Protein AF-0000000069631280 (afdb_homodimer)

Secondary structure (DSSP, 8-state):
--TTS-SSPPEEEEEE-SSHHHHHHHHHHHHHHHTT-EEEEE--GGGGGT-HHHHHHHHHHTTSS-EEESSGGGS-S--SEEEEE---SSPPPHHHHHHHHHHHHHHHHHT--EEEES--TT------SEEEEESS------SSSEEEEE-----HHHHHHTT-----S-TT-SEEESS--------/--TTS-SSPPEEEEEE-SSHHHHHHHHHHHHHHHTT-EEEEE--GGGGGT-HHHHHHHHHHTTSS-EEESSGGGS-S--SEEEEE---SSPPPHHHHHHHHHHHHHHHHHT--EEEES--TT------SEEEEESS------SSSEEEEE-----HHHHHHTT-----S-TT-SEEESS--------

Sequence (374 aa):
LNPQNTHQKPSVVILCGSHIQGAQGVNCGRHLANHCTLTTILIPAQAKDSHSIVSSELKLFSMCCGKTVNSVSSLPSSVDFIVDALESHENTKQEEKAWITSARQWANQAKAPVLCLDPPPNCSSTEHNFILSPALPFAFRSDKCSIHVCDIGIPKGVFLNAGCTYSSPFGSKFVIPLYPRSNISSTLNPQNTHQKPSVVILCGSHIQGAQGVNCGRHLANHCTLTTILIPAQAKDSHSIVSSELKLFSMCCGKTVNSVSSLPSSVDFIVDALESHENTKQEEKAWITSARQWANQAKAPVLCLDPPPNCSSTEHNFILSPALPFAFRSDKCSIHVCDIGIPKGVFLNAGCTYSSPFGSKFVIPLYPRSNISST

Structure (mmCIF, N/CA/C/O backbone):
data_AF-0000000069631280-model_v1
#
loop_
_entity.id
_entity.type
_entity.pdbx_description
1 polymer 'Enhancer of mRNA-decapping protein 3'
#
loop_
_atom_site.group_PDB
_atom_site.id
_atom_site.type_symbol
_atom_site.label_atom_id
_atom_site.label_alt_id
_atom_site.label_comp_id
_atom_site.label_asym_id
_atom_site.label_entity_id
_atom_site.label_seq_id
_atom_site.pdbx_PDB_ins_code
_atom_site.Cartn_x
_atom_site.Cartn_y
_atom_site.Cartn_z
_atom_site.occupancy
_atom_site.B_iso_or_equiv
_atom_site.auth_seq_id
_atom_site.auth_comp_id
_atom_site.auth_asym_id
_atom_site.auth_atom_id
_atom_site.pdbx_PDB_model_num
ATOM 1 N N . LEU A 1 1 ? 7.188 -17.766 7.719 1 36 1 LEU A N 1
ATOM 2 C CA . LEU A 1 1 ? 8.445 -18.344 7.254 1 36 1 LEU A CA 1
ATOM 3 C C . LEU A 1 1 ? 9.508 -18.266 8.336 1 36 1 LEU A C 1
ATOM 5 O O . LEU A 1 1 ? 9.578 -17.281 9.086 1 36 1 LEU A O 1
ATOM 9 N N . ASN A 1 2 ? 9.859 -19.312 8.938 1 36.28 2 ASN A N 1
ATOM 10 C CA . ASN A 1 2 ? 10.734 -19.328 10.109 1 36.28 2 ASN A CA 1
ATOM 11 C C . ASN A 1 2 ? 12.039 -18.578 9.844 1 36.28 2 ASN A C 1
ATOM 13 O O . ASN A 1 2 ? 12.883 -19.047 9.086 1 36.28 2 ASN A O 1
ATOM 17 N N . PRO A 1 3 ? 12.203 -17.422 10.242 1 40.31 3 PRO A N 1
ATOM 18 C CA . PRO A 1 3 ? 13.484 -16.703 10.141 1 40.31 3 PRO A CA 1
ATOM 19 C C . PRO A 1 3 ? 14.625 -17.453 10.828 1 40.31 3 PRO A C 1
ATOM 21 O O . PRO A 1 3 ? 15.773 -17.016 10.766 1 40.31 3 PRO A O 1
ATOM 24 N N . GLN A 1 4 ? 14.25 -18.234 11.703 1 40.81 4 GLN A N 1
ATOM 25 C CA . GLN A 1 4 ? 15.359 -18.859 12.43 1 40.81 4 GLN A CA 1
ATOM 26 C C . GLN A 1 4 ? 16.188 -19.75 11.516 1 40.81 4 GLN A C 1
ATOM 28 O O . GLN A 1 4 ? 17.234 -20.266 11.93 1 40.81 4 GLN A O 1
ATOM 33 N N . ASN A 1 5 ? 15.539 -20.469 10.586 1 44.09 5 ASN A N 1
ATOM 34 C CA . ASN A 1 5 ? 16.469 -21.219 9.75 1 44.09 5 ASN A CA 1
ATOM 35 C C . ASN A 1 5 ? 17.406 -20.297 8.984 1 44.09 5 ASN A C 1
ATOM 37 O O . ASN A 1 5 ? 17.031 -19.703 7.973 1 44.09 5 ASN A O 1
ATOM 41 N N . THR A 1 6 ? 18.312 -19.562 9.625 1 48.66 6 THR A N 1
ATOM 42 C CA . THR A 1 6 ? 19.312 -18.531 9.344 1 48.66 6 THR A CA 1
ATOM 43 C C . THR A 1 6 ? 19.844 -18.656 7.922 1 48.66 6 THR A C 1
ATOM 45 O O . THR A 1 6 ? 20.234 -17.672 7.305 1 48.66 6 THR A O 1
ATOM 48 N N . HIS A 1 7 ? 20.125 -19.953 7.34 1 58.5 7 HIS A N 1
ATOM 49 C CA . HIS A 1 7 ? 21.047 -20.047 6.207 1 58.5 7 HIS A CA 1
ATOM 50 C C . HIS A 1 7 ? 20.297 -19.906 4.883 1 58.5 7 HIS A C 1
ATOM 52 O O . HIS A 1 7 ? 20.812 -19.297 3.941 1 58.5 7 HIS A O 1
ATOM 58 N N . GLN A 1 8 ? 19.172 -20.719 4.629 1 77 8 GLN A N 1
ATOM 59 C CA . GLN A 1 8 ? 18.703 -20.75 3.246 1 77 8 GLN A CA 1
ATOM 60 C C . GLN A 1 8 ? 17.562 -19.781 3.033 1 77 8 GLN A C 1
ATOM 62 O O . GLN A 1 8 ? 16.625 -19.719 3.844 1 77 8 GLN A O 1
ATOM 67 N N . LYS A 1 9 ? 17.641 -18.828 2.205 1 88.62 9 LYS A N 1
ATOM 68 C CA . LYS A 1 9 ? 16.594 -17.891 1.795 1 88.62 9 LYS A CA 1
ATOM 69 C C . LYS A 1 9 ? 15.312 -18.625 1.43 1 88.62 9 LYS A C 1
ATOM 71 O O . LYS A 1 9 ? 15.352 -19.641 0.739 1 88.62 9 LYS A O 1
ATOM 76 N N . PRO A 1 10 ? 14.203 -18.156 1.983 1 94.88 10 PRO A N 1
ATOM 77 C CA . PRO A 1 10 ? 12.945 -18.781 1.561 1 94.88 10 PRO A CA 1
ATOM 78 C C . PRO A 1 10 ? 12.695 -18.641 0.061 1 94.88 10 PRO A C 1
ATOM 80 O O . PRO A 1 10 ? 13.141 -17.672 -0.556 1 94.88 10 PRO A O 1
ATOM 83 N N . SER A 1 11 ? 12.047 -19.688 -0.519 1 97.75 11 SER A N 1
ATOM 84 C CA . SER A 1 11 ? 11.727 -19.672 -1.942 1 97.75 11 SER A CA 1
ATOM 85 C C . SER A 1 11 ? 10.219 -19.562 -2.166 1 97.75 11 SER A C 1
ATOM 87 O O . SER A 1 11 ? 9.438 -20.234 -1.49 1 97.75 11 SER A O 1
ATOM 89 N N . VAL A 1 12 ? 9.82 -18.703 -3.098 1 98.12 12 VAL A N 1
ATOM 90 C CA . VAL A 1 12 ? 8.414 -18.484 -3.422 1 98.12 12 VAL A CA 1
ATOM 91 C C . VAL A 1 12 ? 8.227 -18.469 -4.938 1 98.12 12 VAL A C 1
ATOM 93 O O . VAL A 1 12 ? 9.023 -17.875 -5.664 1 98.12 12 VAL A O 1
ATOM 96 N N . VAL A 1 13 ? 7.195 -19.203 -5.422 1 98.56 13 VAL A N 1
ATOM 97 C CA . VAL A 1 13 ? 6.754 -19.109 -6.809 1 98.56 13 VAL A CA 1
ATOM 98 C C . VAL A 1 13 ? 5.41 -18.375 -6.875 1 98.56 13 VAL A C 1
ATOM 100 O O . VAL A 1 13 ? 4.504 -18.656 -6.086 1 98.56 13 VAL A O 1
ATOM 103 N N . ILE A 1 14 ? 5.316 -17.469 -7.77 1 98.69 14 ILE A N 1
ATOM 104 C CA . ILE A 1 14 ? 4.07 -16.75 -8 1 98.69 14 ILE A CA 1
ATOM 105 C C . ILE A 1 14 ? 3.523 -17.094 -9.383 1 98.69 14 ILE A C 1
ATOM 107 O O . ILE A 1 14 ? 4.18 -16.859 -10.398 1 98.69 14 ILE A O 1
ATOM 111 N N . LEU A 1 15 ? 2.326 -17.656 -9.406 1 98 15 LEU A N 1
ATOM 112 C CA . LEU A 1 15 ? 1.626 -18 -10.641 1 98 15 LEU A CA 1
ATOM 113 C C . LEU A 1 15 ? 0.722 -16.844 -11.086 1 98 15 LEU A C 1
ATOM 115 O O . LEU A 1 15 ? -0.237 -16.5 -10.391 1 98 15 LEU A O 1
ATOM 119 N N . CYS A 1 16 ? 1.028 -16.328 -12.273 1 97.5 16 CYS A N 1
ATOM 120 C CA . CYS A 1 16 ? 0.347 -15.094 -12.641 1 97.5 16 CYS A CA 1
ATOM 121 C C . CYS A 1 16 ? -0.407 -15.258 -13.953 1 97.5 16 CYS A C 1
ATOM 123 O O . CYS A 1 16 ? 0.06 -15.953 -14.859 1 97.5 16 CYS A O 1
ATOM 125 N N . GLY A 1 17 ? -1.563 -14.602 -14 1 95.81 17 GLY A N 1
ATOM 126 C CA . GLY A 1 17 ? -2.242 -14.367 -15.266 1 95.81 17 GLY A CA 1
ATOM 127 C C . GLY A 1 17 ? -1.926 -13.008 -15.867 1 95.81 17 GLY A C 1
ATOM 128 O O . GLY A 1 17 ? -1.137 -12.242 -15.312 1 95.81 17 GLY A O 1
ATOM 129 N N . SER A 1 18 ? -2.578 -12.711 -17.016 1 95.12 18 SER A N 1
ATOM 130 C CA . SER A 1 18 ? -2.305 -11.5 -17.766 1 95.12 18 SER A CA 1
ATOM 131 C C . SER A 1 18 ? -3.346 -10.422 -17.484 1 95.12 18 SER A C 1
ATOM 133 O O . SER A 1 18 ? -3.846 -9.773 -18.406 1 95.12 18 SER A O 1
ATOM 135 N N . HIS A 1 19 ? -3.764 -10.281 -16.328 1 94.38 19 HIS A N 1
ATOM 136 C CA . HIS A 1 19 ? -4.789 -9.352 -15.875 1 94.38 19 HIS A CA 1
ATOM 137 C C . HIS A 1 19 ? -4.391 -8.695 -14.555 1 94.38 19 HIS A C 1
ATOM 139 O O . HIS A 1 19 ? -3.256 -8.852 -14.102 1 94.38 19 HIS A O 1
ATOM 145 N N . ILE A 1 20 ? -5.281 -7.965 -13.914 1 93.62 20 ILE A N 1
ATOM 146 C CA . ILE A 1 20 ? -4.988 -7.113 -12.758 1 93.62 20 ILE A CA 1
ATOM 147 C C . ILE A 1 20 ? -4.504 -7.973 -11.594 1 93.62 20 ILE A C 1
ATOM 149 O O . ILE A 1 20 ? -3.572 -7.594 -10.883 1 93.62 20 ILE A O 1
ATOM 153 N N . GLN A 1 21 ? -5.133 -9.133 -11.352 1 93.81 21 GLN A N 1
ATOM 154 C CA . GLN A 1 21 ? -4.668 -10.008 -10.281 1 93.81 21 GLN A CA 1
ATOM 155 C C . GLN A 1 21 ? -3.252 -10.508 -10.555 1 93.81 21 GLN A C 1
ATOM 157 O O . GLN A 1 21 ? -2.443 -10.625 -9.625 1 93.81 21 GLN A O 1
ATOM 162 N N . GLY A 1 22 ? -3.027 -10.797 -11.828 1 96.38 22 GLY A N 1
ATOM 163 C CA . GLY A 1 22 ? -1.666 -11.148 -12.195 1 96.38 22 GLY A CA 1
ATOM 164 C C . GLY A 1 22 ? -0.661 -10.055 -11.891 1 96.38 22 GLY A C 1
ATOM 165 O O . GLY A 1 22 ? 0.42 -10.328 -11.359 1 96.38 22 GLY A O 1
ATOM 166 N N . ALA A 1 23 ? -1.013 -8.812 -12.219 1 97.38 23 ALA A N 1
ATOM 167 C CA . ALA A 1 23 ? -0.152 -7.676 -11.906 1 97.38 23 ALA A CA 1
ATOM 168 C C . ALA A 1 23 ? 0.094 -7.57 -10.406 1 97.38 23 ALA A C 1
ATOM 170 O O . ALA A 1 23 ? 1.205 -7.258 -9.969 1 97.38 23 ALA A O 1
ATOM 171 N N . GLN A 1 24 ? -0.935 -7.844 -9.633 1 96.62 24 GLN A N 1
ATOM 172 C CA . GLN A 1 24 ? -0.794 -7.863 -8.18 1 96.62 24 GLN A CA 1
ATOM 173 C C . GLN A 1 24 ? 0.181 -8.945 -7.73 1 96.62 24 GLN A C 1
ATOM 175 O O . GLN A 1 24 ? 0.952 -8.75 -6.789 1 96.62 24 GLN A O 1
ATOM 180 N N . GLY A 1 25 ? 0.084 -10.062 -8.359 1 98 25 GLY A N 1
ATOM 181 C CA . GLY A 1 25 ? 1.049 -11.117 -8.094 1 98 25 GLY A CA 1
ATOM 182 C C . GLY A 1 25 ? 2.482 -10.695 -8.359 1 98 25 GLY A C 1
ATOM 183 O O . GLY A 1 25 ? 3.367 -10.93 -7.539 1 98 25 GLY A O 1
ATOM 184 N N . VAL A 1 26 ? 2.709 -10.07 -9.516 1 98.44 26 VAL A N 1
ATOM 185 C CA . VAL A 1 26 ? 4.047 -9.602 -9.867 1 98.44 26 VAL A CA 1
ATOM 186 C C . VAL A 1 26 ? 4.523 -8.578 -8.844 1 98.44 26 VAL A C 1
ATOM 188 O O . VAL A 1 26 ? 5.68 -8.602 -8.422 1 98.44 26 VAL A O 1
ATOM 191 N N . ASN A 1 27 ? 3.613 -7.695 -8.516 1 97.62 27 ASN A N 1
ATOM 192 C CA . ASN A 1 27 ? 3.914 -6.711 -7.48 1 97.62 27 ASN A CA 1
ATOM 193 C C . ASN A 1 27 ? 4.348 -7.379 -6.176 1 97.62 27 ASN A C 1
ATOM 195 O O . ASN A 1 27 ? 5.352 -6.996 -5.578 1 97.62 27 ASN A O 1
ATOM 199 N N . CYS A 1 28 ? 3.621 -8.352 -5.777 1 97.38 28 CYS A N 1
ATOM 200 C CA . CYS A 1 28 ? 3.977 -9.141 -4.602 1 97.38 28 CYS A CA 1
ATOM 201 C C . CYS A 1 28 ? 5.371 -9.742 -4.746 1 97.38 28 CYS A C 1
ATOM 203 O O . CYS A 1 28 ? 6.184 -9.664 -3.822 1 97.38 28 CYS A O 1
ATOM 205 N N . GLY A 1 29 ? 5.641 -10.312 -5.879 1 97.88 29 GLY A N 1
ATOM 206 C CA . GLY A 1 29 ? 6.957 -10.875 -6.152 1 97.88 29 GLY A CA 1
ATOM 207 C C . GLY A 1 29 ? 8.078 -9.859 -5.992 1 97.88 29 GLY A C 1
ATOM 208 O O . GLY A 1 29 ? 9.133 -10.18 -5.441 1 97.88 29 GLY A O 1
ATOM 209 N N . ARG A 1 30 ? 7.832 -8.672 -6.477 1 96.88 30 ARG A N 1
ATOM 210 C CA . ARG A 1 30 ? 8.82 -7.602 -6.367 1 96.88 30 ARG A CA 1
ATOM 211 C C . ARG A 1 30 ? 9.18 -7.34 -4.91 1 96.88 30 ARG A C 1
ATOM 213 O O . ARG A 1 30 ? 10.359 -7.266 -4.562 1 96.88 30 ARG A O 1
ATOM 220 N N . HIS A 1 31 ? 8.172 -7.25 -4.059 1 95.88 31 HIS A N 1
ATOM 221 C CA . HIS A 1 31 ? 8.406 -7.004 -2.641 1 95.88 31 HIS A CA 1
ATOM 222 C C . HIS A 1 31 ? 9.141 -8.172 -1.993 1 95.88 31 HIS A C 1
ATOM 224 O O . HIS A 1 31 ? 10.047 -7.969 -1.184 1 95.88 31 HIS A O 1
ATOM 230 N N . LEU A 1 32 ? 8.75 -9.352 -2.318 1 95.81 32 LEU A N 1
ATOM 231 C CA . LEU A 1 32 ? 9.398 -10.531 -1.758 1 95.81 32 LEU A CA 1
ATOM 232 C C . LEU A 1 32 ? 10.867 -10.594 -2.168 1 95.81 32 LEU A C 1
ATOM 234 O O . LEU A 1 32 ? 11.742 -10.852 -1.334 1 95.81 32 LEU A O 1
ATOM 238 N N . ALA A 1 33 ? 11.086 -10.312 -3.443 1 94.88 33 ALA A N 1
ATOM 239 C CA . ALA A 1 33 ? 12.453 -10.32 -3.943 1 94.88 33 ALA A CA 1
ATOM 240 C C . ALA A 1 33 ? 13.305 -9.281 -3.225 1 94.88 33 ALA A C 1
ATOM 242 O O . ALA A 1 33 ? 14.469 -9.539 -2.902 1 94.88 33 ALA A O 1
ATOM 243 N N . ASN A 1 34 ? 12.734 -8.188 -2.986 1 91 34 ASN A N 1
ATOM 244 C CA . ASN A 1 34 ? 13.43 -7.125 -2.271 1 91 34 ASN A CA 1
ATOM 245 C C . ASN A 1 34 ? 13.75 -7.527 -0.834 1 91 34 ASN A C 1
ATOM 247 O O . ASN A 1 34 ? 14.609 -6.922 -0.191 1 91 34 ASN A O 1
ATOM 251 N N . HIS A 1 35 ? 13.008 -8.445 -0.31 1 91.44 35 HIS A N 1
ATOM 252 C CA . HIS A 1 35 ? 13.172 -8.859 1.077 1 91.44 35 HIS A CA 1
ATOM 253 C C . HIS A 1 35 ? 13.875 -10.211 1.165 1 91.44 35 HIS A C 1
ATOM 255 O O . HIS A 1 35 ? 13.539 -11.039 2.01 1 91.44 35 HIS A O 1
ATOM 261 N N . CYS A 1 36 ? 14.711 -10.445 0.262 1 88.62 36 CYS A N 1
ATOM 262 C CA . CYS A 1 36 ? 15.656 -11.555 0.27 1 88.62 36 CYS A CA 1
ATOM 263 C C . CYS A 1 36 ? 14.938 -12.891 0.148 1 88.62 36 CYS A C 1
ATOM 265 O O . CYS A 1 36 ? 15.289 -13.852 0.827 1 88.62 36 CYS A O 1
ATOM 267 N N . THR A 1 37 ? 13.938 -12.984 -0.544 1 94.38 37 THR A N 1
ATOM 268 C CA . THR A 1 37 ? 13.234 -14.211 -0.901 1 94.38 37 THR A CA 1
ATOM 269 C C . THR A 1 37 ? 13.594 -14.648 -2.318 1 94.38 37 THR A C 1
ATOM 271 O O . THR A 1 37 ? 13.617 -13.82 -3.238 1 94.38 37 THR A O 1
ATOM 274 N N . LEU A 1 38 ? 13.953 -15.914 -2.492 1 96.75 38 LEU A N 1
ATOM 275 C CA . LEU A 1 38 ? 14.125 -16.453 -3.838 1 96.75 38 LEU A CA 1
ATOM 276 C C . LEU A 1 38 ? 12.781 -16.516 -4.57 1 96.75 38 LEU A C 1
ATOM 278 O O . LEU A 1 38 ? 11.992 -17.438 -4.344 1 96.75 38 LEU A O 1
ATOM 282 N N . THR A 1 39 ? 12.578 -15.516 -5.453 1 97.81 39 THR A N 1
ATOM 283 C CA . THR A 1 39 ? 11.25 -15.336 -6.043 1 97.81 39 THR A CA 1
ATOM 284 C C . THR A 1 39 ? 11.273 -15.68 -7.531 1 97.81 39 THR A C 1
ATOM 286 O O . THR A 1 39 ? 12.125 -15.188 -8.273 1 97.81 39 THR A O 1
ATOM 289 N N . THR A 1 40 ? 10.359 -16.562 -7.957 1 98.75 40 THR A N 1
ATOM 290 C CA . THR A 1 40 ? 10.148 -16.875 -9.367 1 98.75 40 THR A CA 1
ATOM 291 C C . THR A 1 40 ? 8.711 -16.562 -9.781 1 98.75 40 THR A C 1
ATOM 293 O O . THR A 1 40 ? 7.766 -16.984 -9.117 1 98.75 40 THR A O 1
ATOM 296 N N . ILE A 1 41 ? 8.602 -15.852 -10.852 1 98.75 41 ILE A N 1
ATOM 297 C CA . ILE A 1 41 ? 7.293 -15.531 -11.406 1 98.75 41 ILE A CA 1
ATOM 298 C C . ILE A 1 41 ? 7.043 -16.375 -12.656 1 98.75 41 ILE A C 1
ATOM 300 O O . ILE A 1 41 ? 7.867 -16.391 -13.57 1 98.75 41 ILE A O 1
ATOM 304 N N . LEU A 1 42 ? 5.953 -17.078 -12.664 1 98.69 42 LEU A N 1
ATOM 305 C CA . LEU A 1 42 ? 5.445 -17.719 -13.875 1 98.69 42 LEU A CA 1
ATOM 306 C C . LEU A 1 42 ? 4.34 -16.875 -14.508 1 98.69 42 LEU A C 1
ATOM 308 O O . LEU A 1 42 ? 3.301 -16.641 -13.883 1 98.69 42 LEU A O 1
ATOM 312 N N . ILE A 1 43 ? 4.609 -16.469 -15.75 1 98.06 43 ILE A N 1
ATOM 313 C CA . ILE A 1 43 ? 3.639 -15.617 -16.438 1 98.06 43 ILE A CA 1
ATOM 314 C C . ILE A 1 43 ? 3.732 -15.852 -17.953 1 98.06 43 ILE A C 1
ATOM 316 O O . ILE A 1 43 ? 4.824 -16.047 -18.484 1 98.06 43 ILE A O 1
ATOM 320 N N . PRO A 1 44 ? 2.549 -15.875 -18.609 1 96.06 44 PRO A N 1
ATOM 321 C CA . PRO A 1 44 ? 2.619 -16.094 -20.047 1 96.06 44 PRO A CA 1
ATOM 322 C C . PRO A 1 44 ? 3.512 -15.07 -20.75 1 96.06 44 PRO A C 1
ATOM 324 O O . PRO A 1 44 ? 3.525 -13.891 -20.391 1 96.06 44 PRO A O 1
ATOM 327 N N . ALA A 1 45 ? 4.121 -15.531 -21.812 1 93.19 45 ALA A N 1
ATOM 328 C CA . ALA A 1 45 ? 5.043 -14.672 -22.547 1 93.19 45 ALA A CA 1
ATOM 329 C C . ALA A 1 45 ? 4.324 -13.438 -23.094 1 93.19 45 ALA A C 1
ATOM 331 O O . ALA A 1 45 ? 4.902 -12.352 -23.141 1 93.19 45 ALA A O 1
ATOM 332 N N . GLN A 1 46 ? 3.141 -13.555 -23.453 1 91.31 46 GLN A N 1
ATOM 333 C CA . GLN A 1 46 ? 2.41 -12.477 -24.109 1 91.31 46 GLN A CA 1
ATOM 334 C C . GLN A 1 46 ? 1.861 -11.484 -23.094 1 91.31 46 GLN A C 1
ATOM 336 O O . GLN A 1 46 ? 1.26 -10.477 -23.469 1 91.31 46 GLN A O 1
ATOM 341 N N . ALA A 1 47 ? 2.037 -11.758 -21.828 1 90.62 47 ALA A N 1
ATOM 342 C CA . ALA A 1 47 ? 1.447 -10.938 -20.766 1 90.62 47 ALA A CA 1
ATOM 343 C C . ALA A 1 47 ? 1.996 -9.516 -20.812 1 90.62 47 ALA A C 1
ATOM 345 O O . ALA A 1 47 ? 1.284 -8.555 -20.5 1 90.62 47 ALA A O 1
ATOM 346 N N . LYS A 1 48 ? 3.205 -9.32 -21.141 1 87.19 48 LYS A N 1
ATOM 347 C CA . LYS A 1 48 ? 3.848 -8.008 -21.188 1 87.19 48 LYS A CA 1
ATOM 348 C C . LYS A 1 48 ? 3.121 -7.074 -22.141 1 87.19 48 LYS A C 1
ATOM 350 O O . LYS A 1 48 ? 3.18 -5.852 -22 1 87.19 48 LYS A O 1
ATOM 355 N N . ASP A 1 49 ? 2.34 -7.668 -23.062 1 87.06 49 ASP A N 1
ATOM 356 C CA . ASP A 1 49 ? 1.678 -6.871 -24.094 1 87.06 49 ASP A CA 1
ATOM 357 C C . ASP A 1 49 ? 0.173 -6.793 -23.844 1 87.06 49 ASP A C 1
ATOM 359 O O . ASP A 1 49 ? -0.557 -6.156 -24.609 1 87.06 49 ASP A O 1
ATOM 363 N N . SER A 1 50 ? -0.279 -7.449 -22.859 1 81.69 50 SER A N 1
ATOM 364 C CA . SER A 1 50 ? -1.716 -7.621 -22.688 1 81.69 50 SER A CA 1
ATOM 365 C C . SER A 1 50 ? -2.318 -6.457 -21.906 1 81.69 50 SER A C 1
ATOM 367 O O . SER A 1 50 ? -3.348 -5.906 -22.297 1 81.69 50 SER A O 1
ATOM 369 N N . HIS A 1 51 ? -1.697 -6.121 -20.797 1 84.69 51 HIS A N 1
ATOM 370 C CA . HIS A 1 51 ? -2.203 -5.09 -19.906 1 84.69 51 HIS A CA 1
ATOM 371 C C . HIS A 1 51 ? -1.085 -4.16 -19.453 1 84.69 51 HIS A C 1
ATOM 373 O O . HIS A 1 51 ? -0.004 -4.621 -19.062 1 84.69 51 HIS A O 1
ATOM 379 N N . SER A 1 52 ? -1.365 -2.91 -19.516 1 90.69 52 SER A N 1
ATOM 380 C CA . SER A 1 52 ? -0.344 -1.915 -19.203 1 90.69 52 SER A CA 1
ATOM 381 C C . SER A 1 52 ? 0.191 -2.094 -17.797 1 90.69 52 SER A C 1
ATOM 383 O O . SER A 1 52 ? 1.393 -1.96 -17.562 1 90.69 52 SER A O 1
ATOM 385 N N . ILE A 1 53 ? -0.68 -2.473 -16.875 1 94.69 53 ILE A N 1
ATOM 386 C CA . ILE A 1 53 ? -0.254 -2.604 -15.484 1 94.69 53 ILE A CA 1
ATOM 387 C C . ILE A 1 53 ? 0.647 -3.826 -15.336 1 94.69 53 ILE A C 1
ATOM 389 O O . ILE A 1 53 ? 1.599 -3.811 -14.555 1 94.69 53 ILE A O 1
ATOM 393 N N . VAL A 1 54 ? 0.332 -4.91 -16.047 1 96.25 54 VAL A N 1
ATOM 394 C CA . VAL A 1 54 ? 1.17 -6.105 -16.016 1 96.25 54 VAL A CA 1
ATOM 395 C C . VAL A 1 54 ? 2.561 -5.773 -16.547 1 96.25 54 VAL A C 1
ATOM 397 O O . VAL A 1 54 ? 3.57 -6.117 -15.938 1 96.25 54 VAL A O 1
ATOM 400 N N . SER A 1 55 ? 2.541 -5.062 -17.641 1 96.88 55 SER A N 1
ATOM 401 C CA . SER A 1 55 ? 3.803 -4.668 -18.266 1 96.88 55 SER A CA 1
ATOM 402 C C . SER A 1 55 ? 4.641 -3.814 -17.312 1 96.88 55 SER A C 1
ATOM 404 O O . SER A 1 55 ? 5.848 -4.027 -17.188 1 96.88 55 SER A O 1
ATOM 406 N N . SER A 1 56 ? 4.047 -2.867 -16.703 1 96.75 56 SER A N 1
ATOM 407 C CA . SER A 1 56 ? 4.738 -1.98 -15.773 1 96.75 56 SER A CA 1
ATOM 408 C C . SER A 1 56 ? 5.34 -2.76 -14.609 1 96.75 56 SER A C 1
ATOM 410 O O . SER A 1 56 ? 6.5 -2.547 -14.242 1 96.75 56 SER A O 1
ATOM 412 N N . GLU A 1 57 ? 4.555 -3.68 -14.055 1 97.38 57 GLU A N 1
ATOM 413 C CA . GLU A 1 57 ? 5.039 -4.457 -12.922 1 97.38 57 GLU A CA 1
ATOM 414 C C . GLU A 1 57 ? 6.168 -5.398 -13.336 1 97.38 57 GLU A C 1
ATOM 416 O O . GLU A 1 57 ? 7.121 -5.605 -12.586 1 97.38 57 GLU A O 1
ATOM 421 N N . LEU A 1 58 ? 6.039 -5.938 -14.523 1 97.75 58 LEU A N 1
ATOM 422 C CA . LEU A 1 58 ? 7.102 -6.809 -15.016 1 97.75 58 LEU A CA 1
ATOM 423 C C . LEU A 1 58 ? 8.391 -6.031 -15.219 1 97.75 58 LEU A C 1
ATOM 425 O O . LEU A 1 58 ? 9.484 -6.531 -14.922 1 97.75 58 LEU A O 1
ATOM 429 N N . LYS A 1 59 ? 8.281 -4.859 -15.711 1 96.56 59 LYS A N 1
ATOM 430 C CA . LYS A 1 59 ? 9.461 -4.008 -15.883 1 96.56 59 LYS A CA 1
ATOM 431 C C . LYS A 1 59 ? 10.141 -3.727 -14.547 1 96.56 59 LYS A C 1
ATOM 433 O O . LYS A 1 59 ? 11.359 -3.832 -14.43 1 96.56 59 LYS A O 1
ATOM 438 N N . LEU A 1 60 ? 9.367 -3.41 -13.578 1 96.56 60 LEU A N 1
ATOM 439 C CA . LEU A 1 60 ? 9.914 -3.174 -12.25 1 96.56 60 LEU A CA 1
ATOM 440 C C . LEU A 1 60 ? 10.57 -4.434 -11.695 1 96.56 60 LEU A C 1
ATOM 442 O O . LEU A 1 60 ? 11.672 -4.379 -11.156 1 96.56 60 LEU A O 1
ATOM 446 N N . PHE A 1 61 ? 9.883 -5.543 -11.867 1 97.81 61 PHE A N 1
ATOM 447 C CA . PHE A 1 61 ? 10.391 -6.801 -11.336 1 97.81 61 PHE A CA 1
ATOM 448 C C . PHE A 1 61 ? 11.703 -7.184 -12.016 1 97.81 61 PHE A C 1
ATOM 450 O O . PHE A 1 61 ? 12.586 -7.77 -11.391 1 97.81 61 PHE A O 1
ATOM 457 N N . SER A 1 62 ? 11.805 -6.832 -13.227 1 97.25 62 SER A N 1
ATOM 458 C CA . SER A 1 62 ? 13.023 -7.164 -13.961 1 97.25 62 SER A CA 1
ATOM 459 C C . SER A 1 62 ? 14.242 -6.488 -13.352 1 97.25 62 SER A C 1
ATOM 461 O O . SER A 1 62 ? 15.383 -6.859 -13.648 1 97.25 62 SER A O 1
ATOM 463 N N . MET A 1 63 ? 14.023 -5.523 -12.531 1 96.12 63 MET A N 1
ATOM 464 C CA . MET A 1 63 ? 15.117 -4.82 -11.867 1 96.12 63 MET A CA 1
ATOM 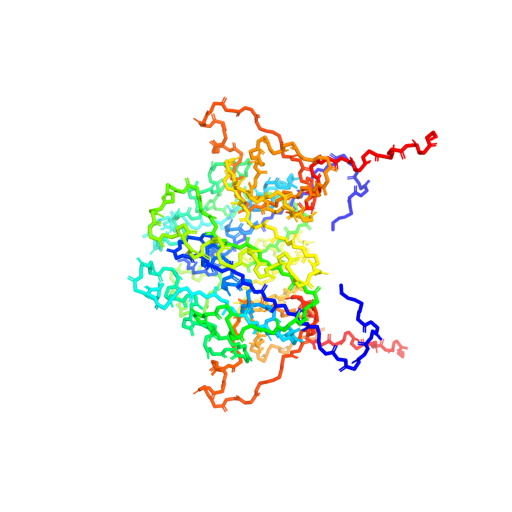465 C C . MET A 1 63 ? 15.352 -5.379 -10.461 1 96.12 63 MET A C 1
ATOM 467 O O . MET A 1 63 ? 16.125 -4.82 -9.688 1 96.12 63 MET A O 1
ATOM 471 N N . CYS A 1 64 ? 14.664 -6.414 -10.117 1 94.81 64 CYS A N 1
ATOM 472 C CA . CYS A 1 64 ? 14.891 -7.164 -8.883 1 94.81 64 CYS A CA 1
ATOM 473 C C . CYS A 1 64 ? 15.789 -8.367 -9.141 1 94.81 64 CYS A C 1
ATOM 475 O O . CYS A 1 64 ? 16.141 -8.648 -10.289 1 94.81 64 CYS A O 1
ATOM 477 N N . CYS A 1 65 ? 16.188 -9.07 -8.078 1 90.75 65 CYS A N 1
ATOM 478 C CA . CYS A 1 65 ? 17 -10.281 -8.211 1 90.75 65 CYS A CA 1
ATOM 479 C C . CYS A 1 65 ? 16.109 -11.5 -8.414 1 90.75 65 CYS A C 1
ATOM 481 O O . CYS A 1 65 ? 16.609 -12.633 -8.43 1 90.75 65 CYS A O 1
ATOM 483 N N . GLY A 1 66 ? 14.922 -11.406 -8.812 1 95.56 66 GLY A N 1
ATOM 484 C CA . GLY A 1 66 ? 14.039 -12.539 -9.062 1 95.56 66 GLY A CA 1
ATOM 485 C C . GLY A 1 66 ? 14.055 -12.992 -10.516 1 95.56 66 GLY A C 1
ATOM 486 O O . GLY A 1 66 ? 14.781 -12.438 -11.336 1 95.56 66 GLY A O 1
ATOM 487 N N . LYS A 1 67 ? 13.328 -14.133 -10.773 1 97.62 67 LYS A N 1
ATOM 488 C CA . LYS A 1 67 ? 13.273 -14.711 -12.109 1 97.62 67 LYS A CA 1
ATOM 489 C C . LYS A 1 67 ? 11.852 -14.688 -12.656 1 97.62 67 LYS A C 1
ATOM 491 O O . LYS A 1 67 ? 10.891 -14.906 -11.914 1 97.62 67 LYS A O 1
ATOM 496 N N . THR A 1 68 ? 11.789 -14.43 -13.891 1 98.5 68 THR A N 1
ATOM 497 C CA . THR A 1 68 ? 10.531 -14.586 -14.617 1 98.5 68 THR A CA 1
ATOM 498 C C . THR A 1 68 ? 10.633 -15.711 -15.633 1 98.5 68 THR A C 1
ATOM 500 O O . THR A 1 68 ? 11.586 -15.766 -16.422 1 98.5 68 THR A O 1
ATOM 503 N N . VAL A 1 69 ? 9.672 -16.609 -15.625 1 98.5 69 VAL A N 1
ATOM 504 C CA . VAL A 1 69 ? 9.641 -17.703 -16.578 1 98.5 69 VAL A CA 1
ATOM 505 C C . VAL A 1 69 ? 8.266 -17.781 -17.25 1 98.5 69 VAL A C 1
ATOM 507 O O . VAL A 1 69 ? 7.289 -17.234 -16.719 1 98.5 69 VAL A O 1
ATOM 510 N N . ASN A 1 70 ? 8.164 -18.484 -18.391 1 98.06 70 ASN A N 1
ATOM 511 C CA . ASN A 1 70 ? 6.918 -18.531 -19.141 1 98.06 70 ASN A CA 1
ATOM 512 C C . ASN A 1 70 ? 6.445 -19.969 -19.359 1 98.06 70 ASN A C 1
ATOM 514 O O . ASN A 1 70 ? 5.562 -20.219 -20.172 1 98.06 70 ASN A O 1
ATOM 518 N N . SER A 1 71 ? 7.141 -20.891 -18.656 1 97.62 71 SER A N 1
ATOM 519 C CA . SER A 1 71 ? 6.754 -22.297 -18.75 1 97.62 71 SER A CA 1
ATOM 520 C C . SER A 1 71 ? 6.891 -23 -17.406 1 97.62 71 SER A C 1
ATOM 522 O O . SER A 1 71 ? 7.848 -22.75 -16.672 1 97.62 71 SER A O 1
ATOM 524 N N . VAL A 1 72 ? 6 -23.938 -17.172 1 97.19 72 VAL A N 1
ATOM 525 C CA . VAL A 1 72 ? 5.984 -24.688 -15.93 1 97.19 72 VAL A CA 1
ATOM 526 C C . VAL A 1 72 ? 7.254 -25.531 -15.82 1 97.19 72 VAL A C 1
ATOM 528 O O . VAL A 1 72 ? 7.75 -25.766 -14.719 1 97.19 72 VAL A O 1
ATOM 531 N N . SER A 1 73 ? 7.824 -25.938 -16.922 1 97.62 73 SER A N 1
ATOM 532 C CA . SER A 1 73 ? 9.008 -26.797 -16.953 1 97.62 73 SER A CA 1
ATOM 533 C C . SER A 1 73 ? 10.219 -26.078 -16.359 1 97.62 73 SER A C 1
ATOM 535 O O . SER A 1 73 ? 11.203 -26.703 -15.984 1 97.62 73 SER A O 1
ATOM 537 N N . SER A 1 74 ? 10.18 -24.766 -16.297 1 98.06 74 SER A N 1
ATOM 538 C CA . SER A 1 74 ? 11.297 -23.969 -15.805 1 98.06 74 SER A CA 1
ATOM 539 C C . SER A 1 74 ? 11.172 -23.719 -14.305 1 98.06 74 SER A C 1
ATOM 541 O O . SER A 1 74 ? 12.047 -23.094 -13.703 1 98.06 74 SER A O 1
ATOM 543 N N . LEU A 1 75 ? 10.102 -24.172 -13.703 1 98.06 75 LEU A N 1
ATOM 544 C CA . LEU A 1 75 ? 9.875 -23.953 -12.281 1 98.06 75 LEU A CA 1
ATOM 545 C C . LEU A 1 75 ? 10.648 -24.969 -11.445 1 98.06 75 LEU A C 1
ATOM 547 O O . LEU A 1 75 ? 10.93 -26.078 -11.906 1 98.06 75 LEU A O 1
ATOM 551 N N . PRO A 1 76 ? 11 -24.562 -10.258 1 95.56 76 PRO A N 1
ATOM 552 C CA . PRO A 1 76 ? 11.672 -25.531 -9.383 1 95.56 76 PRO A CA 1
ATOM 553 C C . PRO A 1 76 ? 10.742 -26.656 -8.93 1 95.56 76 PRO A C 1
ATOM 555 O O . PRO A 1 76 ? 9.523 -26.469 -8.875 1 95.56 76 PRO A O 1
ATOM 558 N N . SER A 1 77 ? 11.32 -27.812 -8.523 1 90.25 77 SER A N 1
ATOM 559 C CA . SER A 1 77 ? 10.547 -28.969 -8.086 1 90.25 77 SER A CA 1
ATOM 560 C C . SER A 1 77 ? 10.031 -28.781 -6.664 1 90.25 77 SER A C 1
ATOM 562 O O . SER A 1 77 ? 9.031 -29.391 -6.277 1 90.25 77 SER A O 1
ATOM 564 N N . SER A 1 78 ? 10.789 -28.047 -5.898 1 93.56 78 SER A N 1
ATOM 565 C CA . SER A 1 78 ? 10.391 -27.781 -4.523 1 93.56 78 SER A CA 1
ATOM 566 C C . SER A 1 78 ? 10.461 -26.281 -4.211 1 93.56 78 SER A C 1
ATOM 568 O O . SER A 1 78 ? 11.375 -25.594 -4.664 1 93.56 78 SER A O 1
ATOM 570 N N . VAL A 1 79 ? 9.469 -25.812 -3.492 1 96.81 79 VAL A N 1
ATOM 571 C CA . VAL A 1 79 ? 9.383 -24.422 -3.09 1 96.81 79 VAL A CA 1
ATOM 572 C C . VAL A 1 79 ? 8.758 -24.312 -1.7 1 96.81 79 VAL A C 1
ATOM 574 O O . VAL A 1 79 ? 8.008 -25.203 -1.286 1 96.81 79 VAL A O 1
ATOM 577 N N . ASP A 1 80 ? 9.078 -23.203 -1.041 1 97.25 80 ASP A N 1
ATOM 578 C CA . ASP A 1 80 ? 8.57 -23.047 0.321 1 97.25 80 ASP A CA 1
ATOM 579 C C . ASP A 1 80 ? 7.133 -22.531 0.32 1 97.25 80 ASP A C 1
ATOM 581 O O . ASP A 1 80 ? 6.379 -22.781 1.264 1 97.25 80 ASP A O 1
ATOM 585 N N . PHE A 1 81 ? 6.715 -21.797 -0.685 1 97.62 81 PHE A N 1
ATOM 586 C CA . PHE A 1 81 ? 5.402 -21.156 -0.708 1 97.62 81 PHE A CA 1
ATOM 587 C C . PHE A 1 81 ? 4.996 -20.812 -2.137 1 97.62 81 PHE A C 1
ATOM 589 O O . PHE A 1 81 ? 5.852 -20.562 -2.988 1 97.62 81 PHE A O 1
ATOM 596 N N . ILE A 1 82 ? 3.654 -20.859 -2.412 1 97.69 82 ILE A N 1
ATOM 597 C CA . ILE A 1 82 ? 3.133 -20.531 -3.734 1 97.69 82 ILE A CA 1
ATOM 598 C C . ILE A 1 82 ? 2.059 -19.453 -3.613 1 97.69 82 ILE A C 1
ATOM 600 O O . ILE A 1 82 ? 1.217 -19.5 -2.713 1 97.69 82 ILE A O 1
ATOM 604 N N . VAL A 1 83 ? 2.131 -18.484 -4.426 1 97.81 83 VAL A N 1
ATOM 605 C CA . VAL A 1 83 ? 1.066 -17.5 -4.582 1 97.81 83 VAL A CA 1
ATOM 606 C C . VAL A 1 83 ? 0.332 -17.734 -5.898 1 97.81 83 VAL A C 1
ATOM 608 O O . VAL A 1 83 ? 0.955 -17.797 -6.965 1 97.81 83 VAL A O 1
ATOM 611 N N . ASP A 1 84 ? -0.961 -17.906 -5.836 1 96.62 84 ASP A N 1
ATOM 612 C CA . ASP A 1 84 ? -1.8 -18.141 -7.004 1 96.62 84 ASP A CA 1
ATOM 613 C C . ASP A 1 84 ? -2.559 -16.875 -7.406 1 96.62 84 ASP A C 1
ATOM 615 O O . ASP A 1 84 ? -3.535 -16.5 -6.754 1 96.62 84 ASP A O 1
ATOM 619 N N . ALA A 1 85 ? -2.143 -16.312 -8.461 1 96.44 85 ALA A N 1
ATOM 620 C CA . ALA A 1 85 ? -2.777 -15.141 -9.062 1 96.44 85 ALA A CA 1
ATOM 621 C C . ALA A 1 85 ? -3.166 -15.422 -10.516 1 96.44 85 ALA A C 1
ATOM 623 O O . ALA A 1 85 ? -3.008 -14.555 -11.383 1 96.44 85 ALA A O 1
ATOM 624 N N . LEU A 1 86 ? -3.744 -16.547 -10.82 1 95.5 86 LEU A N 1
ATOM 625 C CA . LEU A 1 86 ? -3.963 -17.062 -12.172 1 95.5 86 LEU A CA 1
ATOM 626 C C . LEU A 1 86 ? -5.293 -16.562 -12.734 1 95.5 86 LEU A C 1
ATOM 628 O O . LEU A 1 86 ? -5.457 -16.453 -13.945 1 95.5 86 LEU A O 1
ATOM 632 N N . GLU A 1 87 ? -6.254 -16.328 -11.844 1 92.5 87 GLU A N 1
ATOM 633 C CA . GLU A 1 87 ? -7.586 -15.992 -12.352 1 92.5 87 GLU A CA 1
ATOM 634 C C . GLU A 1 87 ? -8.008 -14.594 -11.906 1 92.5 87 GLU A C 1
ATOM 636 O O . GLU A 1 87 ? -7.641 -14.141 -10.82 1 92.5 87 GLU A O 1
ATOM 641 N N . SER A 1 88 ? -8.75 -13.992 -12.742 1 91.56 88 SER A N 1
ATOM 642 C CA . SER A 1 88 ? -9.328 -12.688 -12.469 1 91.56 88 SER A CA 1
ATOM 643 C C . SER A 1 88 ? -10.852 -12.766 -12.375 1 91.56 88 SER A C 1
ATOM 645 O O . SER A 1 88 ? -11.438 -13.836 -12.555 1 91.56 88 SER A O 1
ATOM 647 N N . HIS A 1 89 ? -11.461 -11.664 -12.094 1 88.62 89 HIS A N 1
ATOM 648 C CA . HIS A 1 89 ? -12.914 -11.602 -11.992 1 88.62 89 HIS A CA 1
ATOM 649 C C . HIS A 1 89 ? -13.562 -11.484 -13.367 1 88.62 89 HIS A C 1
ATOM 651 O O . HIS A 1 89 ? -14.789 -11.547 -13.492 1 88.62 89 HIS A O 1
ATOM 657 N N . GLU A 1 90 ? -12.672 -11.328 -14.328 1 86.75 90 GLU A N 1
ATOM 658 C CA . GLU A 1 90 ? -13.188 -11.32 -15.695 1 86.75 90 GLU A CA 1
ATOM 659 C C . GLU A 1 90 ? -13.312 -12.734 -16.25 1 86.75 90 GLU A C 1
ATOM 661 O O . GLU A 1 90 ? -12.75 -13.68 -15.695 1 86.75 90 GLU A O 1
ATOM 666 N N . ASN A 1 91 ? -14.094 -12.867 -17.312 1 82.25 91 ASN A N 1
ATOM 667 C CA . ASN A 1 91 ? -14.242 -14.164 -17.953 1 82.25 91 ASN A CA 1
ATOM 668 C C . ASN A 1 91 ? -12.914 -14.688 -18.484 1 82.25 91 ASN A C 1
ATOM 670 O O . ASN A 1 91 ? -12.203 -13.977 -19.203 1 82.25 91 ASN A O 1
ATOM 674 N N . THR A 1 92 ? -12.727 -15.859 -18.047 1 83.06 92 THR A N 1
ATOM 675 C CA . THR A 1 92 ? -11.5 -16.5 -18.5 1 83.06 92 THR A CA 1
ATOM 676 C C . THR A 1 92 ? -11.609 -16.875 -19.984 1 83.06 92 THR A C 1
ATOM 678 O O . THR A 1 92 ? -12.547 -17.562 -20.391 1 83.06 92 THR A O 1
ATOM 681 N N . LYS A 1 93 ? -10.648 -16.375 -20.719 1 81.44 93 LYS A N 1
ATOM 682 C CA . LYS A 1 93 ? -10.609 -16.766 -22.125 1 81.44 93 LYS A CA 1
ATOM 683 C C . LYS A 1 93 ? -10.156 -18.203 -22.281 1 81.44 93 LYS A C 1
ATOM 685 O O . LYS A 1 93 ? -9.406 -18.734 -21.453 1 81.44 93 LYS A O 1
ATOM 690 N N . GLN A 1 94 ? -10.633 -18.797 -23.312 1 79.81 94 GLN A N 1
ATOM 691 C CA . GLN A 1 94 ? -10.344 -20.203 -23.594 1 79.81 94 GLN A CA 1
ATOM 692 C C . GLN A 1 94 ? -8.836 -20.453 -23.656 1 79.81 94 GLN A C 1
ATOM 694 O O . GLN A 1 94 ? -8.352 -21.453 -23.125 1 79.81 94 GLN A O 1
ATOM 699 N N . GLU A 1 95 ? -8.086 -19.531 -24.266 1 79.88 95 GLU A N 1
ATOM 700 C CA . GLU A 1 95 ? -6.645 -19.672 -24.422 1 79.88 95 GLU A CA 1
ATOM 701 C C . GLU A 1 95 ? -5.93 -19.656 -23.078 1 79.88 95 GLU A C 1
ATOM 703 O O . GLU A 1 95 ? -4.82 -20.188 -22.953 1 79.88 95 GLU A O 1
ATOM 708 N N . GLU A 1 96 ? -6.598 -19.156 -22.109 1 88.06 96 GLU A N 1
ATOM 709 C CA . GLU A 1 96 ? -5.98 -19.031 -20.797 1 88.06 96 GLU A CA 1
ATOM 710 C C . GLU A 1 96 ? -6.211 -20.297 -19.969 1 88.06 96 GLU A C 1
ATOM 712 O O . GLU A 1 96 ? -5.508 -20.547 -18.984 1 88.06 96 GLU A O 1
ATOM 717 N N . LYS A 1 97 ? -7.191 -21.109 -20.375 1 90.75 97 LYS A N 1
ATOM 718 C CA . LYS A 1 97 ? -7.562 -22.281 -19.578 1 90.75 97 LYS A CA 1
ATOM 719 C C . LYS A 1 97 ? -6.418 -23.281 -19.516 1 90.75 97 LYS A C 1
ATOM 721 O O . LYS A 1 97 ? -6.141 -23.859 -18.469 1 90.75 97 LYS A O 1
ATOM 726 N N . ALA A 1 98 ? -5.812 -23.484 -20.672 1 93.38 98 ALA A N 1
ATOM 727 C CA . ALA A 1 98 ? -4.695 -24.422 -20.703 1 93.38 98 ALA A CA 1
ATOM 728 C C . ALA A 1 98 ? -3.557 -23.953 -19.797 1 93.38 98 ALA A C 1
ATOM 730 O O . ALA A 1 98 ? -2.936 -24.766 -19.094 1 93.38 98 ALA A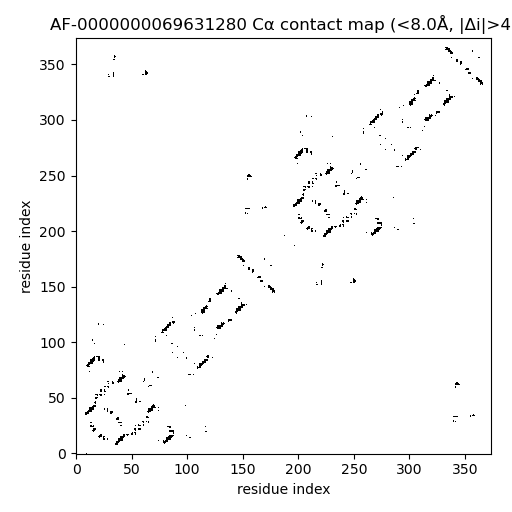 O 1
ATOM 731 N N . TRP A 1 99 ? -3.289 -22.688 -19.797 1 94.56 99 TRP A N 1
ATOM 732 C CA . TRP A 1 99 ? -2.26 -22.078 -18.969 1 94.56 99 TRP A CA 1
ATOM 733 C C . TRP A 1 99 ? -2.572 -22.266 -17.484 1 94.56 99 TRP A C 1
ATOM 735 O O . TRP A 1 99 ? -1.723 -22.734 -16.719 1 94.56 99 TRP A O 1
ATOM 745 N N . ILE A 1 100 ? -3.756 -21.969 -17.125 1 94.56 100 ILE A N 1
ATOM 746 C CA . ILE A 1 100 ? -4.207 -22.078 -15.734 1 94.56 100 ILE A CA 1
ATOM 747 C C . ILE A 1 100 ? -4.105 -23.531 -15.266 1 94.56 100 ILE A C 1
ATOM 749 O O . ILE A 1 100 ? -3.578 -23.812 -14.188 1 94.56 100 ILE A O 1
ATOM 753 N N . THR A 1 101 ? -4.578 -24.406 -16.094 1 93.44 101 THR A N 1
ATOM 754 C CA . THR A 1 101 ? -4.574 -25.828 -15.75 1 93.44 101 THR A CA 1
ATOM 755 C C . THR A 1 101 ? -3.148 -26.328 -15.539 1 93.44 101 THR A C 1
ATOM 757 O O . THR A 1 101 ? -2.865 -27 -14.547 1 93.44 101 THR A O 1
ATOM 760 N N . SER A 1 102 ? -2.25 -25.969 -16.438 1 95.12 102 SER A N 1
ATOM 761 C CA . SER A 1 102 ? -0.861 -26.406 -16.344 1 95.12 102 SER A CA 1
ATOM 762 C C . SER A 1 102 ? -0.187 -25.875 -15.094 1 95.12 102 SER A C 1
ATOM 764 O O . SER A 1 102 ? 0.515 -26.594 -14.391 1 95.12 102 SER A O 1
ATOM 766 N N . ALA A 1 103 ? -0.326 -24.641 -14.82 1 95.88 103 ALA A N 1
ATOM 767 C CA . ALA A 1 103 ? 0.275 -24 -13.656 1 95.88 103 ALA A CA 1
ATOM 768 C C . ALA A 1 103 ? -0.229 -24.641 -12.367 1 95.88 103 ALA A C 1
ATOM 770 O O . ALA A 1 103 ? 0.555 -24.906 -11.453 1 95.88 103 ALA A O 1
ATOM 771 N N . ARG A 1 104 ? -1.496 -24.875 -12.297 1 93.62 104 ARG A N 1
ATOM 772 C CA . ARG A 1 104 ? -2.064 -25.438 -11.07 1 93.62 104 ARG A CA 1
ATOM 773 C C . ARG A 1 104 ? -1.657 -26.891 -10.891 1 93.62 104 ARG A C 1
ATOM 775 O O . ARG A 1 104 ? -1.486 -27.359 -9.766 1 93.62 104 ARG A O 1
ATOM 782 N N . GLN A 1 105 ? -1.596 -27.594 -11.992 1 93.31 105 GLN A N 1
ATOM 783 C CA . GLN A 1 105 ? -1.085 -28.953 -11.883 1 93.31 105 GLN A CA 1
ATOM 784 C C . GLN A 1 105 ? 0.3 -28.969 -11.242 1 93.31 105 GLN A C 1
ATOM 786 O O . GLN A 1 105 ? 0.577 -29.812 -10.383 1 93.31 105 GLN A O 1
ATOM 791 N N . TRP A 1 106 ? 1.137 -28.109 -11.68 1 96.06 106 TRP A N 1
ATOM 792 C CA . TRP A 1 106 ? 2.453 -28 -11.055 1 96.06 106 TRP A CA 1
ATOM 793 C C . TRP A 1 106 ? 2.326 -27.688 -9.57 1 96.06 106 TRP A C 1
ATOM 795 O O . TRP A 1 106 ? 3.004 -28.297 -8.742 1 96.06 106 TRP A O 1
ATOM 805 N N . ALA A 1 107 ? 1.542 -26.703 -9.219 1 95.19 107 ALA A N 1
ATOM 806 C CA . ALA A 1 107 ? 1.359 -26.297 -7.828 1 95.19 107 ALA A CA 1
ATOM 807 C C . ALA A 1 107 ? 0.936 -27.484 -6.961 1 95.19 107 ALA A C 1
ATOM 809 O O . ALA A 1 107 ? 1.411 -27.641 -5.836 1 95.19 107 ALA A O 1
ATOM 810 N N . ASN A 1 108 ? 0.052 -28.281 -7.469 1 91.5 108 ASN A N 1
ATOM 811 C CA . ASN A 1 108 ? -0.442 -29.438 -6.742 1 91.5 108 ASN A CA 1
ATOM 812 C C . ASN A 1 108 ? 0.672 -30.453 -6.473 1 91.5 108 ASN A C 1
ATOM 814 O O . ASN A 1 108 ? 0.661 -31.141 -5.449 1 91.5 108 ASN A O 1
ATOM 818 N N . GLN A 1 109 ? 1.579 -30.5 -7.336 1 93.12 109 GLN A N 1
ATOM 819 C CA . GLN A 1 109 ? 2.678 -31.453 -7.207 1 93.12 109 GLN A CA 1
ATOM 820 C C . GLN A 1 109 ? 3.752 -30.938 -6.258 1 93.12 109 GLN A C 1
ATOM 822 O O . GLN A 1 109 ? 4.477 -31.719 -5.641 1 93.12 109 GLN A O 1
ATOM 827 N N . ALA A 1 110 ? 3.932 -29.656 -6.105 1 93.06 110 ALA A N 1
ATOM 828 C CA . ALA A 1 110 ? 4.984 -29.016 -5.316 1 93.06 110 ALA A CA 1
ATOM 829 C C . ALA A 1 110 ? 4.738 -29.203 -3.82 1 93.06 110 ALA A C 1
ATOM 831 O O . ALA A 1 110 ? 5.652 -29.047 -3.01 1 93.06 110 ALA A O 1
ATOM 832 N N . LYS A 1 111 ? 3.604 -29.609 -3.334 1 89.62 111 LYS A N 1
ATOM 833 C CA . LYS A 1 111 ? 3.234 -29.875 -1.948 1 89.62 111 LYS A CA 1
ATOM 834 C C . LYS A 1 111 ? 3.594 -28.703 -1.043 1 89.62 111 LYS A C 1
ATOM 836 O O . LYS A 1 111 ? 4.082 -28.891 0.073 1 89.62 111 LYS A O 1
ATOM 841 N N . ALA A 1 112 ? 3.648 -27.5 -1.498 1 95.06 112 ALA A N 1
ATOM 842 C CA . ALA A 1 112 ? 3.83 -26.281 -0.726 1 95.06 112 ALA A CA 1
ATOM 843 C C . ALA A 1 112 ? 2.492 -25.594 -0.455 1 95.06 112 ALA A C 1
ATOM 845 O O . ALA A 1 112 ? 1.541 -25.75 -1.225 1 95.06 112 ALA A O 1
ATOM 846 N N . PRO A 1 113 ? 2.4 -24.859 0.71 1 95.5 113 PRO A N 1
ATOM 847 C CA . PRO A 1 113 ? 1.179 -24.078 0.923 1 95.5 113 PRO A CA 1
ATOM 848 C C . PRO A 1 113 ? 0.926 -23.062 -0.187 1 95.5 113 PRO A C 1
ATOM 850 O O . PRO A 1 113 ? 1.872 -22.469 -0.711 1 95.5 113 PRO A O 1
ATOM 853 N N . VAL A 1 114 ? -0.408 -22.906 -0.488 1 95.5 114 VAL A N 1
ATOM 854 C CA . VAL A 1 114 ? -0.803 -22.016 -1.582 1 95.5 114 VAL A CA 1
ATOM 855 C C . VAL A 1 114 ? -1.702 -20.906 -1.051 1 95.5 114 VAL A C 1
ATOM 857 O O . VAL A 1 114 ? -2.691 -21.172 -0.365 1 95.5 114 VAL A O 1
ATOM 860 N N . LEU A 1 115 ? -1.308 -19.672 -1.326 1 95.25 115 LEU A N 1
ATOM 861 C CA . LEU A 1 115 ? -2.15 -18.5 -1.105 1 95.25 115 LEU A CA 1
ATOM 862 C C . LEU A 1 115 ? -2.775 -18.031 -2.412 1 95.25 115 LEU A C 1
ATOM 864 O O . LEU A 1 115 ? -2.064 -17.703 -3.365 1 95.25 115 LEU A O 1
ATOM 868 N N . CYS A 1 116 ? -4.055 -17.969 -2.453 1 93.5 116 CYS A N 1
ATOM 869 C CA . CYS A 1 116 ? -4.75 -17.453 -3.625 1 93.5 116 CYS A CA 1
ATOM 870 C C . CYS A 1 116 ? -5.121 -15.992 -3.436 1 93.5 116 CYS A C 1
ATOM 872 O O . CYS A 1 116 ? -5.695 -15.617 -2.41 1 93.5 116 CYS A O 1
ATOM 874 N N . LEU A 1 117 ? -4.809 -15.234 -4.488 1 93.06 117 LEU A N 1
ATOM 875 C CA . LEU A 1 117 ? -5.07 -13.797 -4.418 1 93.06 117 LEU A CA 1
ATOM 876 C C . LEU A 1 117 ? -6.387 -13.445 -5.102 1 93.06 117 LEU A C 1
ATOM 878 O O . LEU A 1 117 ? -6.516 -13.594 -6.32 1 93.06 117 LEU A O 1
ATOM 882 N N . ASP A 1 118 ? -7.324 -13.055 -4.348 1 89.56 118 ASP A N 1
ATOM 883 C CA . ASP A 1 118 ? -8.594 -12.5 -4.801 1 89.56 118 ASP A CA 1
ATOM 884 C C . ASP A 1 118 ? -9.211 -13.359 -5.898 1 89.56 118 ASP A C 1
ATOM 886 O O . ASP A 1 118 ? -9.492 -12.875 -6.996 1 89.56 118 ASP A O 1
ATOM 890 N N . PRO A 1 119 ? -9.523 -14.523 -5.602 1 87.75 119 PRO A N 1
ATOM 891 C CA . PRO A 1 119 ? -10.125 -15.406 -6.602 1 87.75 119 PRO A CA 1
ATOM 892 C C . PRO A 1 119 ? -11.562 -15.023 -6.945 1 87.75 119 PRO A C 1
ATOM 894 O O . PRO A 1 119 ? -12.266 -14.445 -6.113 1 87.75 119 PRO A O 1
ATOM 897 N N . PRO A 1 120 ? -11.914 -15.32 -8.211 1 85.31 120 PRO A N 1
ATOM 898 C CA . PRO A 1 120 ? -13.328 -15.164 -8.531 1 85.31 120 PRO A CA 1
ATOM 899 C C . PRO A 1 120 ? -14.211 -16.172 -7.805 1 85.31 120 PRO A C 1
ATOM 901 O O . PRO A 1 120 ? -13.711 -17.188 -7.293 1 85.31 120 PRO A O 1
ATOM 904 N N . PRO A 1 121 ? -15.5 -15.883 -7.695 1 76.81 121 PRO A N 1
ATOM 905 C CA . PRO A 1 121 ? -16.391 -16.797 -6.996 1 76.81 121 PRO A CA 1
ATOM 906 C C . PRO A 1 121 ? -16.375 -18.203 -7.578 1 76.81 121 PRO A C 1
ATOM 908 O O . PRO A 1 121 ? -16.562 -19.188 -6.852 1 76.81 121 PRO A O 1
ATOM 911 N N . ASN A 1 122 ? -16.141 -18.328 -8.852 1 74.5 122 ASN A N 1
ATOM 912 C CA . ASN A 1 122 ? -16.156 -19.641 -9.508 1 74.5 122 ASN A CA 1
ATOM 913 C C . ASN A 1 122 ? -14.758 -20.203 -9.688 1 74.5 122 ASN A C 1
ATOM 915 O O . ASN A 1 122 ? -14.516 -21.016 -10.586 1 74.5 122 ASN A O 1
ATOM 919 N N . CYS A 1 123 ? -13.945 -19.656 -8.789 1 75.19 123 CYS A N 1
ATOM 920 C CA . CYS A 1 123 ? -12.562 -20.109 -8.914 1 75.19 123 CYS A CA 1
ATOM 921 C C . CYS A 1 123 ? -12.477 -21.625 -8.836 1 75.19 123 CYS A C 1
ATOM 923 O O . CYS A 1 123 ? -13.109 -22.25 -7.98 1 75.19 123 CYS A O 1
ATOM 925 N N . SER A 1 124 ? -11.797 -22.188 -9.828 1 60.72 124 SER A N 1
ATOM 926 C CA . SER A 1 124 ? -11.758 -23.625 -10.062 1 60.72 124 SER A CA 1
ATOM 927 C C . SER A 1 124 ? -10.891 -24.328 -9.031 1 60.72 124 SER A C 1
ATOM 929 O O . SER A 1 124 ? -10.953 -25.562 -8.891 1 60.72 124 SER A O 1
ATOM 931 N N . SER A 1 125 ? -10.016 -23.516 -8.352 1 61.75 125 SER A N 1
ATOM 932 C CA . SER A 1 125 ? -9 -24.219 -7.57 1 61.75 125 SER A CA 1
ATOM 933 C C . SER A 1 125 ? -9.531 -24.609 -6.195 1 61.75 125 SER A C 1
ATOM 935 O O . SER A 1 125 ? -10.117 -23.781 -5.492 1 61.75 125 SER A O 1
ATOM 937 N N . THR A 1 126 ? -9.484 -25.938 -5.945 1 59.16 126 THR A N 1
ATOM 938 C CA . THR A 1 126 ? -10.031 -26.516 -4.727 1 59.16 126 THR A CA 1
ATOM 939 C C . THR A 1 126 ? -8.93 -26.719 -3.689 1 59.16 126 THR A C 1
ATOM 941 O O . THR A 1 126 ? -9.211 -27.062 -2.537 1 59.16 126 THR A O 1
ATOM 944 N N . GLU A 1 127 ? -7.812 -26.297 -3.928 1 74.12 127 GLU A N 1
ATOM 945 C CA . GLU A 1 127 ? -6.832 -26.781 -2.965 1 74.12 127 GLU A CA 1
ATOM 946 C C . GLU A 1 127 ? -5.992 -25.641 -2.406 1 74.12 127 GLU A C 1
ATOM 948 O O . GLU A 1 127 ? -4.84 -25.844 -2.008 1 74.12 127 GLU A O 1
ATOM 953 N N . HIS A 1 128 ? -6.605 -24.531 -2.24 1 84.88 128 HIS A N 1
ATOM 954 C CA . HIS A 1 128 ? -5.855 -23.422 -1.664 1 84.88 128 HIS A CA 1
ATOM 955 C C . HIS A 1 128 ? -5.824 -23.516 -0.142 1 84.88 128 HIS A C 1
ATOM 957 O O . HIS A 1 128 ? -6.82 -23.875 0.482 1 84.88 128 HIS A O 1
ATOM 963 N N . ASN A 1 129 ? -4.672 -23.234 0.391 1 90.69 129 ASN A N 1
ATOM 964 C CA . ASN A 1 129 ? -4.535 -23.188 1.843 1 90.69 129 ASN A CA 1
ATOM 965 C C . ASN A 1 129 ? -5.031 -21.859 2.41 1 90.69 129 ASN A C 1
ATOM 967 O O . ASN A 1 129 ? -5.605 -21.812 3.5 1 90.69 129 ASN A O 1
ATOM 971 N N . PHE A 1 130 ? -4.805 -20.844 1.626 1 91.12 130 PHE A N 1
ATOM 972 C CA . PHE A 1 130 ? -5.18 -19.5 2.043 1 91.12 130 PHE A CA 1
ATOM 973 C C . PHE A 1 130 ? -5.805 -18.734 0.888 1 91.12 130 PHE A C 1
ATOM 975 O O . PHE A 1 130 ? -5.418 -18.922 -0.269 1 91.12 130 PHE A O 1
ATOM 982 N N . ILE A 1 131 ? -6.742 -17.906 1.223 1 90.44 131 ILE A N 1
ATOM 983 C CA . ILE A 1 131 ? -7.305 -16.953 0.277 1 90.44 131 ILE A CA 1
ATOM 984 C C . ILE A 1 131 ? -7.211 -15.539 0.854 1 90.44 131 ILE A C 1
ATOM 986 O O . ILE A 1 131 ? -7.508 -15.32 2.031 1 90.44 131 ILE A O 1
ATOM 990 N N . LEU A 1 132 ? -6.68 -14.664 0.097 1 91.81 132 LEU A N 1
ATOM 991 C CA . LEU A 1 132 ? -6.664 -13.242 0.45 1 91.81 132 LEU A CA 1
ATOM 992 C C . LEU A 1 132 ? -7.543 -12.438 -0.499 1 91.81 132 LEU A C 1
ATOM 994 O O . LEU A 1 132 ? -7.344 -12.469 -1.715 1 91.81 132 LEU A O 1
ATOM 998 N N . SER A 1 133 ? -8.5 -11.781 0.016 1 89.75 133 SER A N 1
ATOM 999 C CA . SER A 1 133 ? -9.422 -10.969 -0.778 1 89.75 133 SER A CA 1
ATOM 1000 C C . SER A 1 133 ? -9.508 -9.547 -0.241 1 89.75 133 SER A C 1
ATOM 1002 O O . SER A 1 133 ? -9.477 -9.328 0.973 1 89.75 133 SER A O 1
ATOM 1004 N N . PRO A 1 134 ? -9.641 -8.633 -1.27 1 87.56 134 PRO A N 1
ATOM 1005 C CA . PRO A 1 134 ? -9.898 -7.266 -0.799 1 87.56 134 PRO A CA 1
ATOM 1006 C C . PRO A 1 134 ? -11.328 -7.066 -0.306 1 87.56 134 PRO A C 1
ATOM 1008 O O . PRO A 1 134 ? -12.266 -7.641 -0.868 1 87.56 134 PRO A O 1
ATOM 1011 N N . ALA A 1 135 ? -11.586 -6.266 0.825 1 76.38 135 ALA A N 1
ATOM 1012 C CA . ALA A 1 135 ? -12.859 -5.801 1.366 1 76.38 135 ALA A CA 1
ATOM 1013 C C . ALA A 1 135 ? -13.742 -6.977 1.78 1 76.38 135 ALA A C 1
ATOM 1015 O O . ALA A 1 135 ? -13.484 -7.621 2.799 1 76.38 135 ALA A O 1
ATOM 1016 N N . LEU A 1 136 ? -14.812 -7.449 0.893 1 67.12 136 LEU A N 1
ATOM 1017 C CA . LEU A 1 136 ? -15.742 -8.516 1.253 1 67.12 136 LEU A CA 1
ATOM 1018 C C . LEU A 1 136 ? -15.617 -9.695 0.296 1 67.12 136 LEU A C 1
ATOM 1020 O O . LEU A 1 136 ? -15.711 -9.523 -0.922 1 67.12 136 LEU A O 1
ATOM 1024 N N . PRO A 1 137 ? -14.984 -10.758 1.052 1 60.69 137 PRO A N 1
ATOM 1025 C CA . PRO A 1 137 ? -14.914 -11.914 0.157 1 60.69 137 PRO A CA 1
ATOM 1026 C C . PRO A 1 137 ? -16.281 -12.352 -0.353 1 60.69 137 PRO A C 1
ATOM 1028 O O . PRO A 1 137 ? -17.297 -12.125 0.316 1 60.69 137 PRO A O 1
ATOM 1031 N N . PHE A 1 138 ? -16.188 -12.672 -1.655 1 58.34 138 PHE A N 1
ATOM 1032 C CA . PHE A 1 138 ? -17.359 -13.422 -2.111 1 58.34 138 PHE A CA 1
ATOM 1033 C C . PHE A 1 138 ? -17.578 -14.648 -1.239 1 58.34 138 PHE A C 1
ATOM 1035 O O . PHE A 1 138 ? -16.656 -15.125 -0.574 1 58.34 138 PHE A O 1
ATOM 1042 N N . ALA A 1 139 ? -18.703 -15.039 -1.098 1 54.31 139 ALA A N 1
ATOM 1043 C CA . ALA A 1 139 ? -19.156 -16.188 -0.319 1 54.31 139 ALA A CA 1
ATOM 1044 C C . ALA A 1 139 ? -18.266 -17.406 -0.589 1 54.31 139 ALA A C 1
ATOM 1046 O O . ALA A 1 139 ? -18.406 -18.062 -1.62 1 54.31 139 ALA A O 1
ATOM 1047 N N . PHE A 1 140 ? -17 -17.156 -0.258 1 58.12 140 PHE A N 1
ATOM 1048 C CA . PHE A 1 140 ? -16.219 -18.375 -0.349 1 58.12 140 PHE A CA 1
ATOM 1049 C C . PHE A 1 140 ? -16.406 -19.234 0.891 1 58.12 140 PHE A C 1
ATOM 1051 O O . PHE A 1 140 ? -16.344 -18.734 2.018 1 58.12 140 PHE A O 1
ATOM 1058 N N . ARG A 1 141 ? -17.156 -20.328 0.747 1 56.56 141 ARG A N 1
ATOM 1059 C CA . ARG A 1 141 ? -17.297 -21.25 1.867 1 56.56 141 ARG A CA 1
ATOM 1060 C C . ARG A 1 141 ? -16.375 -22.453 1.689 1 56.56 141 ARG A C 1
ATOM 1062 O O . ARG A 1 141 ? -16.391 -23.109 0.641 1 56.56 141 ARG A O 1
ATOM 1069 N N . SER A 1 142 ? -15.148 -22.297 2.186 1 60.62 142 SER A N 1
ATOM 1070 C CA . SER A 1 142 ? -14.398 -23.547 2.264 1 60.62 142 SER A CA 1
ATOM 1071 C C . SER A 1 142 ? -13.906 -23.812 3.682 1 60.62 142 SER A C 1
ATOM 1073 O O . SER A 1 142 ? -13.43 -22.891 4.355 1 60.62 142 SER A O 1
ATOM 1075 N N . ASP A 1 143 ? -14.227 -25 4.129 1 62.59 143 ASP A N 1
ATOM 1076 C CA . ASP A 1 143 ? -13.797 -25.391 5.465 1 62.59 143 ASP A CA 1
ATOM 1077 C C . ASP A 1 143 ? -12.297 -25.703 5.488 1 62.59 143 ASP A C 1
ATOM 1079 O O . ASP A 1 143 ? -11.703 -25.812 6.562 1 62.59 143 ASP A O 1
ATOM 1083 N N . LYS A 1 144 ? -11.688 -25.812 4.371 1 72.94 144 LYS A N 1
ATOM 1084 C CA . LYS A 1 144 ? -10.281 -26.219 4.363 1 72.94 144 LYS A CA 1
ATOM 1085 C C . LYS A 1 144 ? -9.375 -25.047 4.047 1 72.94 144 LYS A C 1
ATOM 1087 O O . LYS A 1 144 ? -8.148 -25.156 4.117 1 72.94 144 LYS A O 1
ATOM 1092 N N . CYS A 1 145 ? -9.977 -23.953 3.812 1 82.38 145 CYS A N 1
ATOM 1093 C CA . CYS A 1 145 ? -9.195 -22.797 3.381 1 82.38 145 CYS A CA 1
ATOM 1094 C C . CYS A 1 145 ? -9.352 -21.641 4.363 1 82.38 145 CYS A C 1
ATOM 1096 O O . CYS A 1 145 ? -10.469 -21.344 4.801 1 82.38 145 CYS A O 1
ATOM 1098 N N . SER A 1 146 ? -8.188 -21.141 4.824 1 87.5 146 SER A N 1
ATOM 1099 C CA . SER A 1 146 ? -8.227 -19.938 5.641 1 87.5 146 SER A CA 1
ATOM 1100 C C . SER A 1 146 ? -8.445 -18.688 4.785 1 87.5 146 SER A C 1
ATOM 1102 O O . SER A 1 146 ? -7.613 -18.359 3.938 1 87.5 146 SER A O 1
ATOM 1104 N N . ILE A 1 147 ? -9.531 -18.109 5.012 1 87.81 147 ILE A N 1
ATOM 1105 C CA . ILE A 1 147 ? -9.891 -16.938 4.215 1 87.81 147 ILE A CA 1
ATOM 1106 C C . ILE A 1 147 ? -9.547 -15.664 4.984 1 87.81 147 ILE A C 1
ATOM 1108 O O . ILE A 1 147 ? -9.969 -15.492 6.129 1 87.81 147 ILE A O 1
ATOM 1112 N N . HIS A 1 148 ? -8.758 -14.828 4.355 1 90.56 148 HIS A N 1
ATOM 1113 C CA . HIS A 1 148 ? -8.391 -13.539 4.926 1 90.56 148 HIS A CA 1
ATOM 1114 C C . HIS A 1 148 ? -8.875 -12.391 4.051 1 90.56 148 HIS A C 1
ATOM 1116 O O . HIS A 1 148 ? -8.898 -12.5 2.82 1 90.56 148 HIS A O 1
ATOM 1122 N N . VAL A 1 149 ? -9.266 -11.359 4.781 1 90.81 149 VAL A N 1
ATOM 1123 C CA . VAL A 1 149 ? -9.68 -10.148 4.086 1 90.81 149 VAL A CA 1
ATOM 1124 C C . VAL A 1 149 ? -8.742 -9 4.438 1 90.81 149 VAL A C 1
ATOM 1126 O O . VAL A 1 149 ? -8.312 -8.867 5.586 1 90.81 149 VAL A O 1
ATOM 1129 N N . CYS A 1 150 ? -8.43 -8.234 3.461 1 92.38 150 CYS A N 1
ATOM 1130 C CA . CYS A 1 150 ? -7.535 -7.105 3.697 1 92.38 150 CYS A CA 1
ATOM 1131 C C . CYS A 1 150 ? -8.242 -5.785 3.41 1 92.38 150 CYS A C 1
ATOM 1133 O O . CYS A 1 150 ? -9.055 -5.699 2.49 1 92.38 150 CYS A O 1
ATOM 1135 N N . ASP A 1 151 ? -7.984 -4.758 4.188 1 90.31 151 ASP A N 1
ATOM 1136 C CA . ASP A 1 151 ? -8.508 -3.408 3.994 1 90.31 151 ASP A CA 1
ATOM 1137 C C . ASP A 1 151 ? -7.664 -2.635 2.979 1 90.31 151 ASP A C 1
ATOM 1139 O O . ASP A 1 151 ? -6.531 -2.252 3.27 1 90.31 151 ASP A O 1
ATOM 1143 N N . ILE A 1 152 ? -8.211 -2.414 1.837 1 89.81 152 ILE A N 1
ATOM 1144 C CA . ILE A 1 152 ? -7.465 -1.69 0.814 1 89.81 152 ILE A CA 1
ATOM 1145 C C . ILE A 1 152 ? -7.867 -0.217 0.827 1 89.81 152 ILE A C 1
ATOM 1147 O O . ILE A 1 152 ? -7.539 0.529 -0.099 1 89.81 152 ILE A O 1
ATOM 1151 N N . GLY A 1 153 ? -8.703 0.243 1.783 1 92.19 153 GLY A N 1
ATOM 1152 C CA . GLY A 1 153 ? -9.023 1.648 1.979 1 92.19 153 GLY A CA 1
ATOM 1153 C C . GLY A 1 153 ? -10.297 2.076 1.271 1 92.19 153 GLY A C 1
ATOM 1154 O O . GLY A 1 153 ? -10.453 3.246 0.916 1 92.19 153 GLY A O 1
ATOM 1155 N N . ILE A 1 154 ? -11.172 1.169 1.001 1 91.75 154 ILE A N 1
ATOM 1156 C CA . ILE A 1 154 ? -12.453 1.531 0.399 1 91.75 154 ILE A CA 1
ATOM 1157 C C . ILE A 1 154 ? -13.297 2.303 1.41 1 91.75 154 ILE A C 1
ATOM 1159 O O . ILE A 1 154 ? -13.609 1.787 2.484 1 91.75 154 ILE A O 1
ATOM 1163 N N . PRO A 1 155 ? -13.648 3.486 1.012 1 93.88 155 PRO A N 1
ATOM 1164 C CA . PRO A 1 155 ? -14.453 4.266 1.952 1 93.88 155 PRO A CA 1
ATOM 1165 C C . PRO A 1 155 ? -15.828 3.65 2.203 1 93.88 155 PRO A C 1
ATOM 1167 O O . PRO A 1 155 ? -16.422 3.064 1.293 1 93.88 155 PRO A O 1
ATOM 1170 N N . LYS A 1 156 ? -16.391 3.893 3.387 1 90.12 156 LYS A N 1
ATOM 1171 C CA . LYS A 1 156 ? -17.688 3.369 3.783 1 90.12 156 LYS A CA 1
ATOM 1172 C C . LYS A 1 156 ? -18.797 3.861 2.844 1 90.12 156 LYS A C 1
ATOM 1174 O O . LYS A 1 156 ? -19.75 3.131 2.559 1 90.12 156 LYS A O 1
ATOM 1179 N N . GLY A 1 157 ? -18.641 5.047 2.367 1 92.69 157 GLY A N 1
ATOM 1180 C CA . GLY A 1 157 ? -19.641 5.641 1.493 1 92.69 157 GLY A CA 1
ATOM 1181 C C . GLY A 1 157 ? -19.797 4.902 0.178 1 92.69 157 GLY A C 1
ATOM 1182 O O . GLY A 1 157 ? -20.859 4.965 -0.452 1 92.69 157 GLY A O 1
ATOM 1183 N N . VAL A 1 158 ? -18.766 4.262 -0.286 1 91.56 158 VAL A N 1
ATOM 1184 C CA . VAL A 1 158 ? -18.828 3.482 -1.517 1 91.56 158 VAL A CA 1
ATOM 1185 C C . VAL A 1 158 ? -19.828 2.34 -1.346 1 91.56 158 VAL A C 1
ATOM 1187 O O . VAL A 1 158 ? -20.625 2.068 -2.244 1 91.56 158 VAL A O 1
ATOM 1190 N N . PHE A 1 159 ? -19.859 1.677 -0.191 1 88.12 159 PHE A N 1
ATOM 1191 C CA . PHE A 1 159 ? -20.781 0.592 0.102 1 88.12 159 PHE A CA 1
ATOM 1192 C C . PHE A 1 159 ? -22.203 1.117 0.223 1 88.12 159 PHE A C 1
ATOM 1194 O O . PHE A 1 159 ? -23.141 0.505 -0.291 1 88.12 159 PHE A O 1
ATOM 1201 N N . LEU A 1 160 ? -22.25 2.244 0.915 1 89.25 160 LEU A N 1
ATOM 1202 C CA . LEU A 1 160 ? -23.578 2.854 1.073 1 89.25 160 LEU A CA 1
ATOM 1203 C C . LEU A 1 160 ? -24.188 3.195 -0.282 1 89.25 160 LEU A C 1
ATOM 1205 O O . 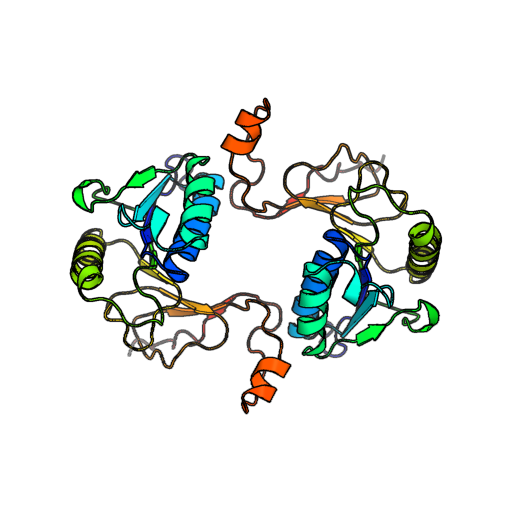LEU A 1 160 ? -25.359 2.924 -0.525 1 89.25 160 LEU A O 1
ATOM 1209 N N . ASN A 1 161 ? -23.391 3.762 -1.144 1 90.94 161 ASN A N 1
ATOM 1210 C CA . ASN A 1 161 ? -23.844 4.109 -2.486 1 90.94 161 ASN A CA 1
ATOM 1211 C C . ASN A 1 161 ? -24.266 2.871 -3.271 1 90.94 161 ASN A C 1
ATOM 1213 O O . ASN A 1 161 ? -25.125 2.953 -4.156 1 90.94 161 ASN A O 1
ATOM 1217 N N . ALA A 1 162 ? -23.688 1.713 -2.928 1 87.88 162 ALA A N 1
ATOM 1218 C CA . ALA A 1 162 ? -24.016 0.453 -3.584 1 87.88 162 ALA A CA 1
ATOM 1219 C C . ALA A 1 162 ? -25.234 -0.198 -2.93 1 87.88 162 ALA A C 1
ATOM 1221 O O . ALA A 1 162 ? -25.641 -1.297 -3.316 1 87.88 162 ALA A O 1
ATOM 1222 N N . GLY A 1 163 ? -25.75 0.401 -1.848 1 88.94 163 GLY A N 1
ATOM 1223 C CA . GLY A 1 163 ? -26.953 -0.1 -1.186 1 88.94 163 GLY A CA 1
ATOM 1224 C C . GLY A 1 163 ? -26.641 -1.093 -0.079 1 88.94 163 GLY A C 1
ATOM 1225 O O . GLY A 1 163 ? -27.516 -1.868 0.322 1 88.94 163 GLY A O 1
ATOM 1226 N N . CYS A 1 164 ? -25.453 -1.145 0.328 1 85.62 164 CYS A N 1
ATOM 1227 C CA . CYS A 1 164 ? -25.047 -2.074 1.372 1 85.62 164 CYS A CA 1
ATOM 1228 C C . CYS A 1 164 ? -24.781 -1.344 2.682 1 85.62 164 CYS A C 1
ATOM 1230 O O . CYS A 1 164 ? -24.203 -0.251 2.684 1 85.62 164 CYS A O 1
ATOM 1232 N N . THR A 1 165 ? -25.281 -1.872 3.674 1 84.5 165 THR A N 1
ATOM 1233 C CA . THR A 1 165 ? -24.859 -1.397 4.984 1 84.5 165 THR A CA 1
ATOM 1234 C C . THR A 1 165 ? -23.516 -2.02 5.383 1 84.5 165 THR A C 1
ATOM 1236 O O . THR A 1 165 ? -23.391 -3.244 5.434 1 84.5 165 THR A O 1
ATOM 1239 N N . TYR A 1 166 ? -22.609 -1.163 5.625 1 84 166 TYR A N 1
ATOM 1240 C CA . TYR A 1 166 ? -21.266 -1.683 5.855 1 84 166 TYR A CA 1
ATOM 1241 C C . TYR A 1 166 ? -20.719 -1.21 7.199 1 84 166 TYR A C 1
ATOM 1243 O O . TYR A 1 166 ? -20.812 -0.026 7.531 1 84 166 TYR A O 1
ATOM 1251 N N . SER A 1 167 ? -20.297 -2.164 7.949 1 83.69 167 SER A N 1
ATOM 1252 C CA . SER A 1 167 ? -19.484 -1.916 9.133 1 83.69 167 SER A CA 1
ATOM 1253 C C . SER A 1 167 ? -18.109 -2.562 9.008 1 83.69 167 SER A C 1
ATOM 1255 O O . SER A 1 167 ? -18 -3.754 8.711 1 83.69 167 SER A O 1
ATOM 1257 N N . SER A 1 168 ? -17.141 -1.764 9.258 1 83.38 168 SER A N 1
ATOM 1258 C CA . SER A 1 168 ? -15.781 -2.27 9.047 1 83.38 168 SER A CA 1
ATOM 1259 C C . SER A 1 168 ? -15.453 -3.387 10.031 1 83.38 168 SER A C 1
ATOM 1261 O O . SER A 1 168 ? -15.609 -3.219 11.242 1 83.38 168 SER A O 1
ATOM 1263 N N . PRO A 1 169 ? -15 -4.484 9.547 1 84.44 169 PRO A N 1
ATOM 1264 C CA . PRO A 1 169 ? -14.602 -5.578 10.43 1 84.44 169 PRO A CA 1
ATOM 1265 C C . PRO A 1 169 ? -13.141 -5.488 10.859 1 84.44 169 PRO A C 1
ATOM 1267 O O . PRO A 1 169 ? -12.664 -6.336 11.617 1 84.44 169 PRO A O 1
ATOM 1270 N N . PHE A 1 170 ? -12.422 -4.445 10.539 1 87.19 170 PHE A N 1
ATOM 1271 C CA . PHE A 1 170 ? -10.969 -4.445 10.617 1 87.19 170 PHE A CA 1
ATOM 1272 C C . PHE A 1 170 ? -10.5 -3.871 11.953 1 87.19 170 PHE A C 1
ATOM 1274 O O . PHE A 1 170 ? -9.43 -4.23 12.445 1 87.19 170 PHE A O 1
ATOM 1281 N N . GLY A 1 171 ? -11.281 -2.998 12.562 1 81.62 171 GLY A N 1
ATOM 1282 C CA . GLY A 1 171 ? -10.75 -2.305 13.727 1 81.62 171 GLY A CA 1
ATOM 1283 C C . GLY A 1 171 ? -9.453 -1.58 13.445 1 81.62 171 GLY A C 1
ATOM 1284 O O . GLY A 1 171 ? -9.383 -0.725 12.562 1 81.62 171 GLY A O 1
ATOM 1285 N N . SER A 1 172 ? -8.359 -1.978 14.117 1 82.81 172 SER A N 1
ATOM 1286 C CA . SER A 1 172 ? -7.062 -1.342 13.922 1 82.81 172 SER A CA 1
ATOM 1287 C C . SER A 1 172 ? -6.18 -2.164 12.992 1 82.81 172 SER A C 1
ATOM 1289 O O . SER A 1 172 ? -5.043 -1.783 12.703 1 82.81 172 SER A O 1
ATOM 1291 N N . LYS A 1 173 ? -6.719 -3.279 12.531 1 87.25 173 LYS A N 1
ATOM 1292 C CA . LYS A 1 173 ? -5.922 -4.172 11.695 1 87.25 173 LYS A CA 1
ATOM 1293 C C . LYS A 1 173 ? -6.18 -3.908 10.211 1 87.25 173 LYS A C 1
ATOM 1295 O O . LYS A 1 173 ? -7.199 -3.316 9.852 1 87.25 173 LYS A O 1
ATOM 1300 N N . PHE A 1 174 ? -5.246 -4.332 9.398 1 90.5 174 PHE A N 1
ATOM 1301 C CA . PHE A 1 174 ? -5.398 -4.164 7.961 1 90.5 174 PHE A CA 1
ATOM 1302 C C . PHE A 1 174 ? -5.699 -5.496 7.285 1 90.5 174 PHE A C 1
ATOM 1304 O O . PHE A 1 174 ? -6.145 -5.531 6.137 1 90.5 174 PHE A O 1
ATOM 1311 N N . VAL A 1 175 ? -5.418 -6.602 7.93 1 91.31 175 VAL A N 1
ATOM 1312 C CA . VAL A 1 175 ? -5.746 -7.949 7.473 1 91.31 175 VAL A CA 1
ATOM 1313 C C . VAL A 1 175 ? -6.359 -8.75 8.617 1 91.31 175 VAL A C 1
ATOM 1315 O O . VAL A 1 175 ? -5.832 -8.758 9.734 1 91.31 175 VAL A O 1
ATOM 1318 N N . ILE A 1 176 ? -7.484 -9.391 8.344 1 89.19 176 ILE A N 1
ATOM 1319 C CA . ILE A 1 176 ? -8.133 -10.195 9.383 1 89.19 176 ILE A CA 1
ATOM 1320 C C . ILE A 1 176 ? -8.641 -11.5 8.781 1 89.19 176 ILE A C 1
ATOM 1322 O O . ILE A 1 176 ? -8.961 -11.562 7.59 1 89.19 176 ILE A O 1
ATOM 1326 N N . PRO A 1 177 ? -8.68 -12.57 9.594 1 86.94 177 PRO A N 1
ATOM 1327 C CA . PRO A 1 177 ? -9.344 -13.789 9.125 1 86.94 177 PRO A CA 1
ATOM 1328 C C . PRO A 1 177 ? -10.867 -13.672 9.141 1 86.94 177 PRO A C 1
ATOM 1330 O O . PRO A 1 177 ? -11.438 -13.039 10.031 1 86.94 177 PRO A O 1
ATOM 1333 N N . LEU A 1 178 ? -11.609 -14.016 8.148 1 78.12 178 LEU A N 1
ATOM 1334 C CA . LEU A 1 178 ? -13.062 -13.969 8.109 1 78.12 178 LEU A CA 1
ATOM 1335 C C . LEU A 1 178 ? -13.672 -14.945 9.109 1 78.12 178 LEU A C 1
ATOM 1337 O O . LEU A 1 178 ? -14.656 -14.633 9.773 1 78.12 178 LEU A O 1
ATOM 1341 N N . TYR A 1 179 ? -13.32 -16.297 9 1 66.69 179 TYR A N 1
ATOM 1342 C CA . TYR A 1 179 ? -13.938 -17.25 9.906 1 66.69 179 TYR A CA 1
ATOM 1343 C C . TYR A 1 179 ? -12.969 -17.656 11.016 1 66.69 179 TYR A C 1
ATOM 1345 O O . TYR A 1 179 ? -11.773 -17.844 10.766 1 66.69 179 TYR A O 1
ATOM 1353 N N . PRO A 1 180 ? -13.438 -17.266 12.312 1 53.53 180 PRO A N 1
ATOM 1354 C CA . PRO A 1 180 ? -12.602 -17.828 13.383 1 53.53 180 PRO A CA 1
ATOM 1355 C C . PRO A 1 180 ? -12.375 -19.328 13.227 1 53.53 180 PRO A C 1
ATOM 1357 O O . PRO A 1 180 ? -13.219 -20.031 12.672 1 53.53 180 PRO A O 1
ATOM 1360 N N . ARG A 1 181 ? -11.125 -19.719 13.164 1 47.22 181 ARG A N 1
ATOM 1361 C CA . ARG A 1 181 ? -10.891 -21.156 13.203 1 47.22 181 ARG A CA 1
ATOM 1362 C C . ARG A 1 181 ? -11.859 -21.844 14.172 1 47.22 181 ARG A C 1
ATOM 1364 O O . ARG A 1 181 ? -11.992 -21.422 15.32 1 47.22 181 ARG A O 1
ATOM 1371 N N . SER A 1 182 ? -12.961 -22.281 13.719 1 41.75 182 SER A N 1
ATOM 1372 C CA . SER A 1 182 ? -13.734 -23.141 14.625 1 41.75 182 SER A CA 1
ATOM 1373 C C . SER A 1 182 ? -12.828 -24.109 15.367 1 41.75 182 SER A C 1
ATOM 1375 O O . SER A 1 182 ? -11.961 -24.75 14.758 1 41.75 182 SER A O 1
ATOM 1377 N N . ASN A 1 183 ? -12.484 -23.828 16.594 1 40.72 183 ASN A N 1
ATOM 1378 C CA . ASN A 1 183 ? -11.969 -24.922 17.391 1 40.72 183 ASN A CA 1
ATOM 1379 C C . ASN A 1 183 ? -12.727 -26.219 17.125 1 40.72 183 ASN A C 1
ATOM 1381 O O . ASN A 1 183 ? -13.883 -26.375 17.531 1 40.72 183 ASN A O 1
ATOM 1385 N N . ILE A 1 184 ? -12.742 -26.891 15.992 1 36.44 184 ILE A N 1
ATOM 1386 C CA . ILE A 1 184 ? -13.273 -28.25 15.953 1 36.44 184 ILE A CA 1
ATOM 1387 C C . ILE A 1 184 ? -12.695 -29.062 17.109 1 36.44 184 ILE A C 1
ATOM 1389 O O . ILE A 1 184 ? -11.484 -29.25 17.203 1 36.44 184 ILE A O 1
ATOM 1393 N N . SER A 1 185 ? -13.375 -29.031 18.281 1 31.92 185 SER A N 1
ATOM 1394 C CA . SER A 1 185 ? -13.25 -30.016 19.359 1 31.92 185 SER A CA 1
ATOM 1395 C C . SER A 1 185 ? -13.094 -31.422 18.797 1 31.92 185 SER A C 1
ATOM 1397 O O . SER A 1 185 ? -13.914 -31.875 18 1 31.92 185 SER A O 1
ATOM 1399 N N . SER A 1 186 ? -11.859 -31.922 18.688 1 31.83 186 SER A N 1
ATOM 1400 C CA . SER A 1 186 ? -11.656 -33.375 18.656 1 31.83 186 SER A CA 1
ATOM 1401 C C . SER A 1 186 ? -12.656 -34.062 19.562 1 31.83 186 SER A C 1
ATOM 1403 O O . SER A 1 186 ? -12.594 -33.938 20.781 1 31.83 186 SER A O 1
ATOM 1405 N N . THR A 1 187 ? -13.945 -34.25 19.156 1 25.42 187 THR A N 1
ATOM 1406 C CA . THR A 1 187 ? -14.531 -35.438 19.75 1 25.42 187 THR A CA 1
ATOM 1407 C C . THR A 1 187 ? -13.844 -36.688 19.234 1 25.42 187 THR A C 1
ATOM 1409 O O . THR A 1 187 ? -13.547 -36.812 18.031 1 25.42 187 THR A O 1
ATOM 1412 N N . LEU B 1 1 ? -1.203 4.68 19.734 1 36.16 1 LEU B N 1
ATOM 1413 C CA . LEU B 1 1 ? -2.455 5.211 20.266 1 36.16 1 LEU B CA 1
ATOM 1414 C C . LEU B 1 1 ? -3.1 4.219 21.234 1 36.16 1 LEU B C 1
ATOM 1416 O O . LEU B 1 1 ? -3.043 3.006 21.016 1 36.16 1 LEU B O 1
ATOM 1420 N N . ASN B 1 2 ? -3.107 4.465 22.469 1 36.66 2 ASN B N 1
ATOM 1421 C CA . ASN B 1 2 ? -3.531 3.508 23.484 1 36.66 2 ASN B CA 1
ATOM 1422 C C . ASN B 1 2 ? -4.934 2.977 23.203 1 36.66 2 ASN B C 1
ATOM 1424 O O . ASN B 1 2 ? -5.918 3.705 23.344 1 36.66 2 ASN B O 1
ATOM 1428 N N . PRO B 1 3 ? -5.109 1.878 22.688 1 40 3 PRO B N 1
ATOM 1429 C CA . PRO B 1 3 ? -6.43 1.265 22.516 1 40 3 PRO B CA 1
ATOM 1430 C C . PRO B 1 3 ? -7.18 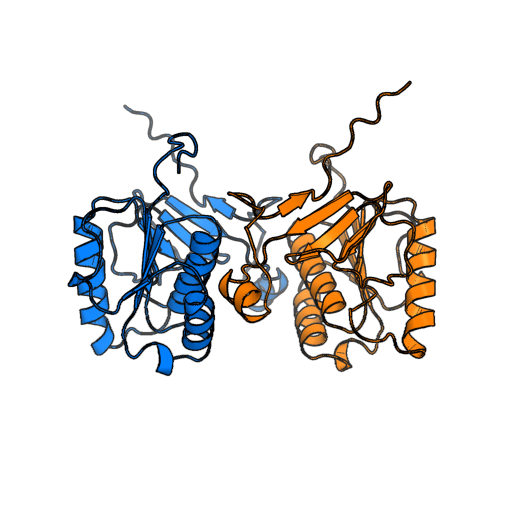1.104 23.844 1 40 3 PRO B C 1
ATOM 1432 O O . PRO B 1 3 ? -8.328 0.653 23.859 1 40 3 PRO B O 1
ATOM 1435 N N . GLN B 1 4 ? -6.418 1.042 24.812 1 40.81 4 GLN B N 1
ATOM 1436 C CA . GLN B 1 4 ? -7.137 0.76 26.047 1 40.81 4 GLN B CA 1
ATOM 1437 C C . GLN B 1 4 ? -8.078 1.905 26.422 1 40.81 4 GLN B C 1
ATOM 1439 O O . GLN B 1 4 ? -8.836 1.811 27.391 1 40.81 4 GLN B O 1
ATOM 1444 N N . ASN B 1 5 ? -7.684 3.145 26.125 1 44.28 5 ASN B N 1
ATOM 1445 C CA . ASN B 1 5 ? -8.711 4.129 26.438 1 44.28 5 ASN B CA 1
ATOM 1446 C C . ASN B 1 5 ? -9.977 3.91 25.609 1 44.28 5 ASN B C 1
ATOM 1448 O O . ASN B 1 5 ? -10.031 4.289 24.453 1 44.28 5 ASN B O 1
ATOM 1452 N N . THR B 1 6 ? -10.695 2.814 25.75 1 49 6 THR B N 1
ATOM 1453 C CA . THR B 1 6 ? -11.867 2.18 25.156 1 49 6 THR B CA 1
ATOM 1454 C C . THR B 1 6 ? -12.82 3.225 24.578 1 49 6 THR B C 1
ATOM 1456 O O . THR B 1 6 ? -13.547 2.951 23.625 1 49 6 THR B O 1
ATOM 1459 N N . HIS B 1 7 ? -13.07 4.492 25.25 1 58.38 7 HIS B N 1
ATOM 1460 C CA . HIS B 1 7 ? -14.273 5.254 24.953 1 58.38 7 HIS B CA 1
ATOM 1461 C C . HIS B 1 7 ? -14.039 6.23 23.812 1 58.38 7 HIS B C 1
ATOM 1463 O O . HIS B 1 7 ? -14.914 6.426 22.969 1 58.38 7 HIS B O 1
ATOM 1469 N N . GLN B 1 8 ? -12.961 7.133 23.859 1 76.88 8 GLN B N 1
ATOM 1470 C CA . GLN B 1 8 ? -12.969 8.227 22.891 1 76.88 8 GLN B CA 1
ATOM 1471 C C . GLN B 1 8 ? -12.102 7.902 21.672 1 76.88 8 GLN B C 1
ATOM 1473 O O . GLN B 1 8 ? -10.977 7.418 21.828 1 76.88 8 GLN B O 1
ATOM 1478 N N . LYS B 1 9 ? -12.594 7.867 20.516 1 88.38 9 LYS B N 1
ATOM 1479 C CA . LYS B 1 9 ? -11.891 7.699 19.25 1 88.38 9 LYS B CA 1
ATOM 1480 C C . LYS B 1 9 ? -10.695 8.648 19.156 1 88.38 9 LYS B C 1
ATOM 1482 O O . LYS B 1 9 ? -10.805 9.828 19.5 1 88.38 9 LYS B O 1
ATOM 1487 N N . PRO B 1 10 ? -9.547 8.102 18.797 1 94.81 10 PRO B N 1
ATOM 1488 C CA . PRO B 1 10 ? -8.414 9.008 18.578 1 94.81 10 PRO B CA 1
ATOM 1489 C C . PRO B 1 10 ? -8.68 10.047 17.5 1 94.81 10 PRO B C 1
ATOM 1491 O O . PRO B 1 10 ? -9.438 9.789 16.562 1 94.81 10 PRO B O 1
ATOM 1494 N N . SER B 1 11 ? -8.109 11.258 17.703 1 97.75 11 SER B N 1
ATOM 1495 C CA . SER B 1 11 ? -8.273 12.336 16.734 1 97.75 11 SER B CA 1
ATOM 1496 C C . SER B 1 11 ? -6.953 12.656 16.031 1 97.75 11 SER B C 1
ATOM 1498 O O . SER B 1 11 ? -5.902 12.719 16.688 1 97.75 11 SER B O 1
ATOM 1500 N N . VAL B 1 12 ? -7.004 12.812 14.719 1 98.12 12 VAL B N 1
ATOM 1501 C CA . VAL B 1 12 ? -5.828 13.117 13.914 1 98.12 12 VAL B CA 1
ATOM 1502 C C . VAL B 1 12 ? -6.145 14.242 12.938 1 98.12 12 VAL B C 1
ATOM 1504 O O . VAL B 1 12 ? -7.215 14.258 12.32 1 98.12 12 VAL B O 1
ATOM 1507 N N . VAL B 1 13 ? -5.234 15.242 12.836 1 98.56 13 VAL B N 1
ATOM 1508 C CA . VAL B 1 13 ? -5.285 16.266 11.789 1 98.56 13 VAL B CA 1
ATOM 1509 C C . VAL B 1 13 ? -4.16 16.031 10.789 1 98.56 13 VAL B C 1
ATOM 1511 O O . VAL B 1 13 ? -3.016 15.773 11.172 1 98.56 13 VAL B O 1
ATOM 1514 N N . ILE B 1 14 ? -4.488 16.078 9.555 1 98.69 14 ILE B N 1
ATOM 1515 C CA . ILE B 1 14 ? -3.508 15.953 8.484 1 98.69 14 ILE B CA 1
ATOM 1516 C C . ILE B 1 14 ? -3.391 17.281 7.73 1 98.69 14 ILE B C 1
ATOM 1518 O O . ILE B 1 14 ? -4.367 17.766 7.148 1 98.69 14 ILE B O 1
ATOM 1522 N N . LEU B 1 15 ? -2.199 17.844 7.75 1 98 15 LEU B N 1
ATOM 1523 C CA . LEU B 1 15 ? -1.896 19.078 7.027 1 98 15 LEU B CA 1
ATOM 1524 C C . LEU B 1 15 ? -1.361 18.766 5.633 1 98 15 LEU B C 1
ATOM 1526 O O . LEU B 1 15 ? -0.297 18.156 5.488 1 98 15 LEU B O 1
ATOM 1530 N N . CYS B 1 16 ? -2.102 19.25 4.637 1 97.56 16 CYS B N 1
ATOM 1531 C CA . CYS B 1 16 ? -1.768 18.797 3.291 1 97.56 16 CYS B CA 1
ATOM 1532 C C . CYS B 1 16 ? -1.462 19.984 2.381 1 97.56 16 CYS B C 1
ATOM 1534 O O . CYS B 1 16 ? -2.082 21.031 2.504 1 97.56 16 CYS B O 1
ATOM 1536 N N . GLY B 1 17 ? -0.496 19.75 1.489 1 95.88 17 GLY B N 1
ATOM 1537 C CA . GLY B 1 17 ? -0.305 20.625 0.34 1 95.88 17 GLY B CA 1
ATOM 1538 C C . GLY B 1 17 ? -0.987 20.109 -0.915 1 95.88 17 GLY B C 1
ATOM 1539 O O . GLY B 1 17 ? -1.647 19.062 -0.889 1 95.88 17 GLY B O 1
ATOM 1540 N N . SER B 1 18 ? -0.791 20.844 -2.025 1 95 18 SER B N 1
ATOM 1541 C CA . SER B 1 18 ? -1.463 20.547 -3.283 1 95 18 SER B CA 1
ATOM 1542 C C . SER B 1 18 ? -0.545 19.781 -4.234 1 95 18 SER B C 1
ATOM 1544 O O . SER B 1 18 ? -0.46 20.109 -5.418 1 95 18 SER B O 1
ATOM 1546 N N . HIS B 1 19 ? 0.18 18.906 -3.779 1 94.38 19 HIS B N 1
ATOM 1547 C CA . HIS B 1 19 ? 1.154 18.109 -4.512 1 94.38 19 HIS B CA 1
ATOM 1548 C C . HIS B 1 19 ? 1.109 16.641 -4.074 1 94.38 19 HIS B C 1
ATOM 1550 O O . HIS B 1 19 ? 0.221 16.25 -3.32 1 94.38 19 HIS B O 1
ATOM 1556 N N . ILE B 1 20 ? 2.049 15.812 -4.504 1 93.56 20 ILE B N 1
ATOM 1557 C CA . ILE B 1 20 ? 2.021 14.367 -4.34 1 93.56 20 ILE B CA 1
ATOM 1558 C C . ILE B 1 20 ? 2.068 14.016 -2.854 1 93.56 20 ILE B C 1
ATOM 1560 O O . ILE B 1 20 ? 1.372 13.102 -2.402 1 93.56 20 ILE B O 1
ATOM 1564 N N . GLN B 1 21 ? 2.9 14.695 -2.057 1 93.81 21 GLN B N 1
ATOM 1565 C CA . GLN B 1 21 ? 2.939 14.422 -0.625 1 93.81 21 GLN B CA 1
ATOM 1566 C C . GLN B 1 21 ? 1.6 14.742 0.032 1 93.81 21 GLN B C 1
ATOM 1568 O O . GLN B 1 21 ? 1.158 14.031 0.936 1 93.81 21 GLN B O 1
ATOM 1573 N N . GLY B 1 22 ? 1.014 15.836 -0.448 1 96.38 22 GLY B N 1
ATOM 1574 C CA . GLY B 1 22 ? -0.328 16.141 0.024 1 96.38 22 GLY B CA 1
ATOM 1575 C C . GLY B 1 22 ? -1.327 15.031 -0.267 1 96.38 22 GLY B C 1
ATOM 1576 O O . GLY B 1 22 ? -2.127 14.672 0.597 1 96.38 22 GLY B O 1
ATOM 1577 N N . ALA B 1 23 ? -1.275 14.508 -1.483 1 97.38 23 ALA B N 1
ATOM 1578 C CA . ALA B 1 23 ? -2.146 13.391 -1.851 1 97.38 23 ALA B CA 1
ATOM 1579 C C . ALA B 1 23 ? -1.907 12.188 -0.947 1 97.38 23 ALA B C 1
ATOM 1581 O O . ALA B 1 23 ? -2.854 11.5 -0.557 1 97.38 23 ALA B O 1
ATOM 1582 N N . GLN B 1 24 ? -0.658 11.953 -0.613 1 96.56 24 GLN B N 1
ATOM 1583 C CA . GLN B 1 24 ? -0.319 10.883 0.319 1 96.56 24 GLN B CA 1
ATOM 1584 C C . GLN B 1 24 ? -0.928 11.133 1.694 1 96.56 24 GLN B C 1
ATOM 1586 O O . GLN B 1 24 ? -1.372 10.203 2.365 1 96.56 24 GLN B O 1
ATOM 1591 N N . GLY B 1 25 ? -0.875 12.352 2.092 1 98 25 GLY B N 1
ATOM 1592 C CA . GLY B 1 25 ? -1.536 12.711 3.334 1 98 25 GLY B CA 1
ATOM 1593 C C . GLY B 1 25 ? -3.025 12.422 3.328 1 98 25 GLY B C 1
ATOM 1594 O O . GLY B 1 25 ? -3.555 11.844 4.281 1 98 25 GLY B O 1
ATOM 1595 N N . VAL B 1 26 ? -3.699 12.82 2.252 1 98.44 26 VAL B N 1
ATOM 1596 C CA . VAL B 1 26 ? -5.133 12.57 2.129 1 98.44 26 VAL B CA 1
ATOM 1597 C C . VAL B 1 26 ? -5.398 11.07 2.146 1 98.44 26 VAL B C 1
ATOM 1599 O O . VAL B 1 26 ? -6.34 10.609 2.795 1 98.44 26 VAL B O 1
ATOM 1602 N N . ASN B 1 27 ? -4.57 10.375 1.413 1 97.56 27 ASN B N 1
ATOM 1603 C CA . ASN B 1 27 ? -4.664 8.914 1.413 1 97.56 27 ASN B CA 1
ATOM 1604 C C . ASN B 1 27 ? -4.547 8.352 2.824 1 97.56 27 ASN B C 1
ATOM 1606 O O . ASN B 1 27 ? -5.352 7.508 3.227 1 97.56 27 ASN B O 1
ATOM 1610 N N . CYS B 1 28 ? -3.596 8.812 3.545 1 97.38 28 CYS B N 1
ATOM 1611 C CA . CYS B 1 28 ? -3.432 8.422 4.938 1 97.38 28 CYS B CA 1
ATOM 1612 C C . CYS B 1 28 ? -4.691 8.719 5.742 1 97.38 28 CYS B C 1
ATOM 1614 O O . CYS B 1 28 ? -5.168 7.871 6.5 1 97.38 28 CYS B O 1
ATOM 1616 N N . GLY B 1 29 ? -5.23 9.891 5.562 1 97.81 29 GLY B N 1
ATOM 1617 C CA . GLY B 1 29 ? -6.465 10.266 6.23 1 97.81 29 GLY B CA 1
ATOM 1618 C C . GLY B 1 29 ? -7.613 9.312 5.949 1 97.81 29 GLY B C 1
ATOM 1619 O O . GLY B 1 29 ? -8.375 8.961 6.852 1 97.81 29 GLY B O 1
ATOM 1620 N N . ARG B 1 30 ? -7.711 8.906 4.703 1 96.88 30 ARG B N 1
ATOM 1621 C CA . ARG B 1 30 ? -8.758 7.969 4.305 1 96.88 30 ARG B CA 1
ATOM 1622 C C . ARG B 1 30 ? -8.664 6.676 5.105 1 96.88 30 ARG B C 1
ATOM 1624 O O . ARG B 1 30 ? -9.664 6.199 5.641 1 96.88 30 ARG B O 1
ATOM 1631 N N . HIS B 1 31 ? -7.457 6.148 5.23 1 95.88 31 HIS B N 1
ATOM 1632 C CA . HIS B 1 31 ? -7.254 4.91 5.977 1 95.88 31 HIS B CA 1
ATOM 1633 C C . HIS B 1 31 ? -7.559 5.105 7.457 1 95.88 31 HIS B C 1
ATOM 1635 O O . HIS B 1 31 ? -8.172 4.238 8.086 1 95.88 31 HIS B O 1
ATOM 1641 N N . LEU B 1 32 ? -7.129 6.18 8.008 1 95.69 32 LEU B N 1
ATOM 1642 C CA . LEU B 1 32 ? -7.383 6.461 9.414 1 95.69 32 LEU B CA 1
ATOM 1643 C C . LEU B 1 32 ? -8.875 6.582 9.688 1 95.69 32 LEU B C 1
ATOM 1645 O O . LEU B 1 32 ? -9.383 6.016 10.656 1 95.69 32 LEU B O 1
ATOM 1649 N N . ALA B 1 33 ? -9.539 7.305 8.781 1 94.88 33 ALA B N 1
ATOM 1650 C CA . ALA B 1 33 ? -10.984 7.477 8.93 1 94.88 33 ALA B CA 1
ATOM 1651 C C . ALA B 1 33 ? -11.703 6.129 8.875 1 94.88 33 ALA B C 1
ATOM 1653 O O . ALA B 1 33 ? -12.648 5.895 9.625 1 94.88 33 ALA B O 1
ATOM 1654 N N . ASN B 1 34 ? -11.242 5.309 8.031 1 91 34 ASN B N 1
ATOM 1655 C CA . ASN B 1 34 ? -11.812 3.975 7.91 1 91 34 ASN B CA 1
ATOM 1656 C C . ASN B 1 34 ? -11.594 3.148 9.172 1 91 34 ASN B C 1
ATOM 1658 O O . ASN B 1 34 ? -12.281 2.152 9.398 1 91 34 ASN B O 1
ATOM 1662 N N . HIS B 1 35 ? -10.602 3.479 9.93 1 91.19 35 HIS B N 1
ATOM 1663 C CA . HIS B 1 35 ? -10.242 2.721 11.125 1 91.19 35 HIS B CA 1
ATOM 1664 C C . HIS B 1 35 ? -10.688 3.449 12.391 1 91.19 35 HIS B C 1
ATOM 1666 O O . HIS B 1 35 ? -9.977 3.434 13.398 1 91.19 35 HIS B O 1
ATOM 1672 N N . CYS B 1 36 ? -11.711 4.141 12.281 1 88.44 36 CYS B N 1
ATOM 1673 C CA . CYS B 1 36 ? -12.43 4.73 13.398 1 88.44 36 CYS B CA 1
ATOM 1674 C C . CYS B 1 36 ? -11.602 5.82 14.07 1 88.44 36 CYS B C 1
ATOM 1676 O O . CYS B 1 36 ? -11.57 5.914 15.305 1 88.44 36 CYS B O 1
ATOM 1678 N N . THR B 1 37 ? -10.875 6.527 13.406 1 94.19 37 THR B N 1
ATOM 1679 C CA . THR B 1 37 ? -10.156 7.711 13.859 1 94.19 37 THR B CA 1
ATOM 1680 C C . THR B 1 37 ? -10.891 8.984 13.438 1 94.19 37 THR B C 1
ATOM 1682 O O . THR B 1 37 ? -11.344 9.094 12.305 1 94.19 37 THR B O 1
ATOM 1685 N N . LEU B 1 38 ? -11.086 9.906 14.383 1 96.69 38 LEU B N 1
ATOM 1686 C CA . LEU B 1 38 ? -11.594 11.227 14.023 1 96.69 38 LEU B CA 1
ATOM 1687 C C . LEU B 1 38 ? -10.57 11.992 13.195 1 96.69 38 LEU B C 1
ATOM 1689 O O . LEU B 1 38 ? -9.625 12.562 13.75 1 96.69 38 LEU B O 1
ATOM 1693 N N . THR B 1 39 ? -10.805 12.008 11.867 1 97.75 39 THR B N 1
ATOM 1694 C CA . THR B 1 39 ? -9.789 12.516 10.953 1 97.75 39 THR B CA 1
ATOM 1695 C C . THR B 1 39 ? -10.242 13.828 10.312 1 97.75 39 THR B C 1
ATOM 1697 O O . THR B 1 39 ? -11.352 13.914 9.781 1 97.75 39 THR B O 1
ATOM 1700 N N . THR B 1 40 ? -9.398 14.867 10.406 1 98.75 40 THR B N 1
ATOM 1701 C CA . THR B 1 40 ? -9.609 16.125 9.719 1 98.75 40 THR B CA 1
ATOM 1702 C C . THR B 1 40 ? -8.453 16.438 8.773 1 98.75 40 THR B C 1
ATOM 1704 O O . THR B 1 40 ? -7.285 16.375 9.18 1 98.75 40 THR B O 1
ATOM 1707 N N . ILE B 1 41 ? -8.797 16.75 7.574 1 98.75 41 ILE B N 1
ATOM 1708 C CA . ILE B 1 41 ? -7.797 17.141 6.582 1 98.75 41 ILE B CA 1
ATOM 1709 C C . ILE B 1 41 ? -7.844 18.656 6.367 1 98.75 41 ILE B C 1
ATOM 1711 O O . ILE B 1 41 ? -8.906 19.219 6.102 1 98.75 41 ILE B O 1
ATOM 1715 N N . LEU B 1 42 ? -6.727 19.297 6.527 1 98.69 42 LEU B N 1
ATOM 1716 C CA . LEU B 1 42 ? -6.551 20.672 6.105 1 98.69 42 LEU B CA 1
ATOM 1717 C C . LEU B 1 42 ? -5.844 20.75 4.754 1 98.69 42 LEU B C 1
ATOM 1719 O O . LEU B 1 42 ? -4.703 20.297 4.621 1 98.69 42 LEU B O 1
ATOM 1723 N N . ILE B 1 43 ? -6.547 21.344 3.789 1 98.06 43 ILE B N 1
ATOM 1724 C CA . ILE B 1 43 ? -5.984 21.438 2.447 1 98.06 43 ILE B CA 1
ATOM 1725 C C . ILE B 1 43 ? -6.527 22.672 1.739 1 98.06 43 ILE B C 1
ATOM 1727 O O . ILE B 1 43 ? -7.691 23.031 1.915 1 98.06 43 ILE B O 1
ATOM 1731 N N . PRO B 1 44 ? -5.633 23.344 0.985 1 96 44 PRO B N 1
ATOM 1732 C CA . PRO B 1 44 ? -6.137 24.531 0.294 1 96 44 PRO B CA 1
ATOM 1733 C C . PRO B 1 44 ? -7.352 24.234 -0.583 1 96 44 PRO B C 1
ATOM 1735 O O . PRO B 1 44 ? -7.414 23.172 -1.216 1 96 44 PRO B O 1
ATOM 1738 N N . ALA B 1 45 ? -8.195 25.219 -0.678 1 93.12 45 ALA B N 1
ATOM 1739 C CA . ALA B 1 45 ? -9.422 25.047 -1.451 1 93.12 45 ALA B CA 1
ATOM 1740 C C . ALA B 1 45 ? -9.109 24.734 -2.912 1 93.12 45 ALA B C 1
ATOM 1742 O O . ALA B 1 45 ? -9.828 23.953 -3.549 1 93.12 45 ALA B O 1
ATOM 1743 N N . GLN B 1 46 ? -8.094 25.266 -3.436 1 91.31 46 GLN B N 1
ATOM 1744 C CA . GLN B 1 46 ? -7.785 25.125 -4.855 1 91.31 46 GLN B CA 1
ATOM 1745 C C . GLN B 1 46 ? -7.094 23.797 -5.152 1 91.31 46 GLN B C 1
ATOM 1747 O O . GLN B 1 46 ? -6.801 23.5 -6.309 1 91.31 46 GLN B O 1
ATOM 1752 N N . ALA B 1 47 ? -6.805 23.031 -4.137 1 90.44 47 ALA B N 1
ATOM 1753 C CA . ALA B 1 47 ? -6.039 21.797 -4.297 1 90.44 47 ALA B CA 1
ATOM 1754 C C . ALA B 1 47 ? -6.781 20.797 -5.184 1 90.44 47 ALA B C 1
ATOM 1756 O O . ALA B 1 47 ? -6.16 20.031 -5.922 1 90.44 47 ALA B O 1
ATOM 1757 N N . LYS B 1 48 ? -8.047 20.734 -5.137 1 87.12 48 LYS B N 1
ATOM 1758 C CA . LYS B 1 48 ? -8.859 19.797 -5.91 1 87.12 48 LYS B CA 1
ATOM 1759 C C . LYS B 1 48 ? -8.625 19.984 -7.406 1 87.12 48 LYS B C 1
ATOM 1761 O O . LYS B 1 48 ? -8.82 19.047 -8.188 1 87.12 48 LYS B O 1
ATOM 1766 N N . ASP B 1 49 ? -8.102 21.156 -7.773 1 86.81 49 ASP B N 1
ATOM 1767 C CA . ASP B 1 49 ? -7.93 21.469 -9.188 1 86.81 49 ASP B CA 1
ATOM 1768 C C . ASP B 1 49 ? -6.453 21.469 -9.578 1 86.81 49 ASP B C 1
ATOM 1770 O O . ASP B 1 49 ? -6.113 21.703 -10.742 1 86.81 49 ASP B O 1
ATOM 1774 N N . SER B 1 50 ? -5.613 21.25 -8.664 1 81.5 50 SER B N 1
ATOM 1775 C CA . SER B 1 50 ? -4.188 21.438 -8.883 1 81.5 50 SER B CA 1
ATOM 1776 C C . SER B 1 50 ? -3.549 20.188 -9.477 1 81.5 50 SER B C 1
ATOM 1778 O O . SER B 1 50 ? -2.814 20.25 -10.461 1 81.5 50 SER B O 1
ATOM 1780 N N . HIS B 1 51 ? -3.793 19.062 -8.836 1 84.88 51 HIS B N 1
ATOM 1781 C CA . HIS B 1 51 ? -3.184 17.781 -9.219 1 84.88 51 HIS B CA 1
ATOM 1782 C C . HIS B 1 51 ? -4.223 16.672 -9.266 1 84.88 51 HIS B C 1
ATOM 1784 O O . HIS B 1 51 ? -5.043 16.547 -8.352 1 84.88 51 HIS B O 1
ATOM 1790 N N . SER B 1 52 ? -4.172 15.938 -10.32 1 90.69 52 SER B N 1
ATOM 1791 C CA . SER B 1 52 ? -5.176 14.898 -10.531 1 90.69 52 SER B CA 1
ATOM 1792 C C . SER B 1 52 ? -5.191 13.906 -9.375 1 90.69 52 SER B C 1
ATOM 1794 O O . SER B 1 52 ? -6.262 13.469 -8.938 1 90.69 52 SER B O 1
ATOM 1796 N N . ILE B 1 53 ? -4.023 13.617 -8.828 1 94.69 53 ILE B N 1
ATOM 1797 C CA . ILE B 1 53 ? -3.953 12.625 -7.754 1 94.69 53 ILE B CA 1
ATOM 1798 C C . ILE B 1 53 ? -4.566 13.203 -6.48 1 94.69 53 ILE B C 1
ATOM 1800 O O . ILE B 1 53 ? -5.207 12.477 -5.711 1 94.69 53 ILE B O 1
ATOM 1804 N N . VAL B 1 54 ? -4.352 14.484 -6.215 1 96.25 54 VAL B N 1
ATOM 1805 C CA . VAL B 1 54 ? -4.949 15.141 -5.055 1 96.25 54 VAL B CA 1
ATOM 1806 C C . VAL B 1 54 ? -6.473 15.109 -5.172 1 96.25 54 VAL B C 1
ATOM 1808 O O . VAL B 1 54 ? -7.164 14.734 -4.227 1 96.25 54 VAL B O 1
ATOM 1811 N N . SER B 1 55 ? -6.906 15.43 -6.355 1 96.88 55 SER B N 1
ATOM 1812 C CA . SER B 1 55 ? -8.344 15.43 -6.605 1 96.88 55 SER B CA 1
ATOM 1813 C C . SER B 1 55 ? -8.945 14.047 -6.387 1 96.88 55 SER B C 1
ATOM 1815 O O . SER B 1 55 ? -10 13.914 -5.766 1 96.88 55 SER B O 1
ATOM 1817 N N . SER B 1 56 ? -8.328 13.062 -6.902 1 96.81 56 SER B N 1
ATOM 1818 C CA . SER B 1 56 ? -8.805 11.688 -6.77 1 96.81 56 SER B CA 1
ATOM 1819 C C . SER B 1 56 ? -8.875 11.266 -5.305 1 96.81 56 SER B C 1
ATOM 1821 O O . SER B 1 56 ? -9.875 10.688 -4.867 1 96.81 56 SER B O 1
ATOM 1823 N N . GLU B 1 57 ? -7.836 11.594 -4.559 1 97.38 57 GLU B N 1
ATOM 1824 C CA . GLU B 1 57 ? -7.809 11.211 -3.148 1 97.38 57 GLU B CA 1
ATOM 1825 C C . GLU B 1 57 ? -8.859 11.977 -2.35 1 97.38 57 GLU B C 1
ATOM 1827 O O . GLU B 1 57 ? -9.477 11.422 -1.438 1 97.38 57 GLU B O 1
ATOM 1832 N N . LEU B 1 58 ? -9.039 13.227 -2.711 1 97.75 58 LEU B N 1
ATOM 1833 C CA . LEU B 1 58 ? -10.062 14.008 -2.023 1 97.75 58 LEU B CA 1
ATOM 1834 C C . LEU B 1 58 ? -11.453 13.453 -2.301 1 97.75 58 LEU B C 1
ATOM 1836 O O . LEU B 1 58 ? -12.297 13.406 -1.404 1 97.75 58 LEU B O 1
ATOM 1840 N N . LYS B 1 59 ? -11.68 13.047 -3.488 1 96.56 59 LYS B N 1
ATOM 1841 C CA . LYS B 1 59 ? -12.961 12.438 -3.836 1 96.56 59 LYS B CA 1
ATOM 1842 C C . LYS B 1 59 ? -13.203 11.172 -3.02 1 96.56 59 LYS B C 1
ATOM 1844 O O . LYS B 1 59 ? -14.289 10.977 -2.477 1 96.56 59 LYS B O 1
ATOM 1849 N N . LEU B 1 60 ? -12.211 10.367 -2.912 1 96.56 60 LEU B N 1
ATOM 1850 C CA . LEU B 1 60 ? -12.328 9.156 -2.107 1 96.56 60 LEU B CA 1
ATOM 1851 C C . LEU B 1 60 ? -12.578 9.5 -0.643 1 96.56 60 LEU B C 1
ATOM 1853 O O . LEU B 1 60 ? -13.445 8.906 -0.002 1 96.56 60 LEU B O 1
ATOM 1857 N N . PHE B 1 61 ? -11.82 10.461 -0.152 1 97.81 61 PHE B N 1
ATOM 1858 C CA . PHE B 1 61 ? -11.945 10.836 1.251 1 97.81 61 PHE B CA 1
ATOM 1859 C C . PHE B 1 61 ? -13.336 11.383 1.544 1 97.81 61 PHE B C 1
ATOM 1861 O O . PHE B 1 61 ? -13.867 11.188 2.635 1 97.81 61 PHE B O 1
ATOM 1868 N N . SER B 1 62 ? -13.875 12.023 0.591 1 97.25 62 SER B N 1
ATOM 1869 C CA . SER B 1 62 ? -15.203 12.602 0.785 1 97.25 62 SER B CA 1
ATOM 1870 C C . SER B 1 62 ? -16.25 11.523 1.05 1 97.25 62 SER B C 1
ATOM 1872 O O . SER B 1 62 ? -17.344 11.82 1.509 1 97.25 62 SER B O 1
ATOM 1874 N N . MET B 1 63 ? -15.914 10.32 0.765 1 96.12 63 MET B N 1
ATOM 1875 C CA . MET B 1 63 ? -16.828 9.203 1.003 1 96.12 63 MET B CA 1
ATOM 1876 C C . MET B 1 63 ? -16.516 8.516 2.33 1 96.12 63 MET B C 1
ATOM 1878 O O . MET B 1 63 ? -17.062 7.465 2.639 1 96.12 63 MET B O 1
ATOM 1882 N N . CYS B 1 64 ? -15.594 9.039 3.07 1 94.81 64 CYS B N 1
ATOM 1883 C CA . CYS B 1 64 ? -15.305 8.609 4.434 1 94.81 64 CYS B CA 1
ATOM 1884 C C . CYS B 1 64 ? -16.047 9.469 5.445 1 94.81 64 CYS B C 1
ATOM 1886 O O . CYS B 1 64 ? -16.703 10.445 5.078 1 94.81 64 CYS B O 1
ATOM 1888 N N . CYS B 1 65 ? -15.977 9.094 6.727 1 90.69 65 CYS B N 1
ATOM 1889 C CA . CYS B 1 65 ? -16.594 9.883 7.785 1 90.69 65 CYS B CA 1
ATOM 1890 C C . CYS B 1 65 ? -15.648 10.969 8.273 1 90.69 65 CYS B C 1
ATOM 1892 O O . CYS B 1 65 ? -15.93 11.641 9.273 1 90.69 65 CYS B O 1
ATOM 1894 N N . GLY B 1 66 ? -14.695 11.383 7.594 1 95.5 66 GLY B N 1
ATOM 1895 C CA . GLY B 1 66 ? -13.789 12.445 7.984 1 95.5 66 GLY B CA 1
ATOM 1896 C C . GLY B 1 66 ? -14.203 13.805 7.453 1 95.5 66 GLY B C 1
ATOM 1897 O O . GLY B 1 66 ? -15.227 13.93 6.781 1 95.5 66 GLY B O 1
ATOM 1898 N N . LYS B 1 67 ? -13.445 14.867 7.895 1 97.56 67 LYS B N 1
ATOM 1899 C CA . LYS B 1 67 ? -13.734 16.234 7.496 1 97.56 67 LYS B CA 1
ATOM 1900 C C . LYS B 1 67 ? -12.586 16.844 6.691 1 97.56 67 LYS B C 1
ATOM 1902 O O . LYS B 1 67 ? -11.414 16.594 6.992 1 97.56 67 LYS B O 1
ATOM 1907 N N . THR B 1 68 ? -12.969 17.562 5.73 1 98.5 68 THR B N 1
ATOM 1908 C CA . THR B 1 68 ? -12.008 18.391 5.004 1 98.5 68 THR B CA 1
ATOM 1909 C C . THR B 1 68 ? -12.266 19.875 5.246 1 98.5 68 THR B C 1
ATOM 1911 O O . THR B 1 68 ? -13.398 20.344 5.129 1 98.5 68 THR B O 1
ATOM 1914 N N . VAL B 1 69 ? -11.219 20.594 5.609 1 98.5 69 VAL B N 1
ATOM 1915 C CA . VAL B 1 69 ? -11.336 22.031 5.832 1 98.5 69 VAL B CA 1
ATOM 1916 C C . VAL B 1 69 ? -10.266 22.766 5.039 1 98.5 69 VAL B C 1
ATOM 1918 O O . VAL B 1 69 ? -9.258 22.172 4.641 1 98.5 69 VAL B O 1
ATOM 1921 N N . ASN B 1 70 ? -10.453 24.078 4.836 1 98.06 70 ASN B N 1
ATOM 1922 C CA . ASN B 1 70 ? -9.523 24.859 4.012 1 98.06 70 ASN B CA 1
ATOM 1923 C C . ASN B 1 70 ? -8.945 26.047 4.777 1 98.06 70 ASN B C 1
ATOM 1925 O O . ASN B 1 70 ? -8.359 26.938 4.18 1 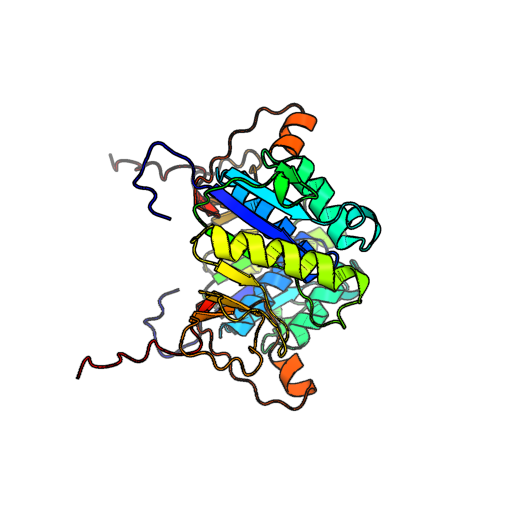98.06 70 ASN B O 1
ATOM 1929 N N . SER B 1 71 ? -9.219 26.047 6.094 1 97.62 71 SER B N 1
ATOM 1930 C CA . SER B 1 71 ? -8.688 27.109 6.938 1 97.62 71 SER B CA 1
ATOM 1931 C C . SER B 1 71 ? -8.281 26.562 8.305 1 97.62 71 SER B C 1
ATOM 1933 O O . SER B 1 71 ? -8.969 25.734 8.883 1 97.62 71 SER B O 1
ATOM 1935 N N . VAL B 1 72 ? -7.234 27.156 8.844 1 97.19 72 VAL B N 1
ATOM 1936 C CA . VAL B 1 72 ? -6.711 26.734 10.141 1 97.19 72 VAL B CA 1
ATOM 1937 C C . VAL B 1 72 ? -7.738 27.031 11.234 1 97.19 72 VAL B C 1
ATOM 1939 O O . VAL B 1 72 ? -7.816 26.312 12.234 1 97.19 72 VAL B O 1
ATOM 1942 N N . SER B 1 73 ? -8.57 28.031 11.039 1 97.56 73 SER B N 1
ATOM 1943 C CA . SER B 1 73 ? -9.562 28.438 12.031 1 97.56 73 SER B CA 1
ATOM 1944 C C . SER B 1 73 ? -10.602 27.359 12.25 1 97.56 73 SER B C 1
ATOM 1946 O O . SER B 1 73 ? -11.312 27.359 13.266 1 97.56 73 SER B O 1
ATOM 1948 N N . SER B 1 74 ? -10.734 26.438 11.32 1 98.06 74 SER B N 1
ATOM 1949 C CA . SER B 1 74 ? -11.734 25.375 11.398 1 98.06 74 SER B CA 1
ATOM 1950 C C . SER B 1 74 ? -11.172 24.141 12.086 1 98.06 74 SER B C 1
ATOM 1952 O O . SER B 1 74 ? -11.883 23.156 12.281 1 98.06 74 SER B O 1
ATOM 1954 N N . LEU B 1 75 ? -9.906 24.156 12.43 1 98.06 75 LEU B N 1
ATOM 1955 C CA . LEU B 1 75 ? -9.258 23 13.055 1 98.06 75 LEU B CA 1
ATOM 1956 C C . LEU B 1 75 ? -9.562 22.953 14.547 1 98.06 75 LEU B C 1
ATOM 1958 O O . LEU B 1 75 ? -9.812 24 15.164 1 98.06 75 LEU B O 1
ATOM 1962 N N . PRO B 1 76 ? -9.578 21.781 15.078 1 95.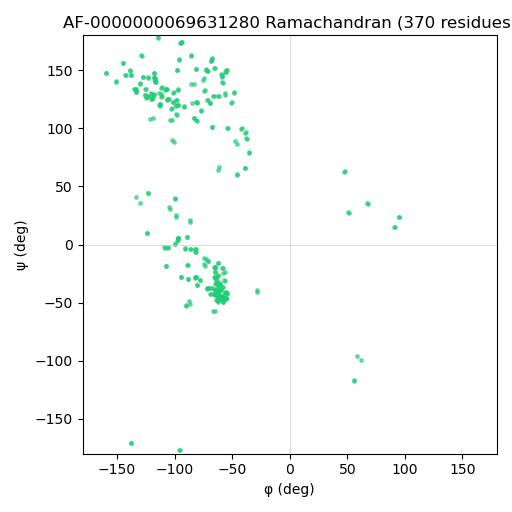5 76 PRO B N 1
ATOM 1963 C CA . PRO B 1 76 ? -9.773 21.688 16.531 1 95.5 76 PRO B CA 1
ATOM 1964 C C . PRO B 1 76 ? -8.594 22.234 17.328 1 95.5 76 PRO B C 1
ATOM 1966 O O . PRO B 1 76 ? -7.465 22.25 16.828 1 95.5 76 PRO B O 1
ATOM 1969 N N . SER B 1 77 ? -8.836 22.625 18.594 1 90.06 77 SER B N 1
ATOM 1970 C CA . SER B 1 77 ? -7.797 23.188 19.453 1 90.06 77 SER B CA 1
ATOM 1971 C C . SER B 1 77 ? -6.891 22.094 20 1 90.06 77 SER B C 1
ATOM 1973 O O . SER B 1 77 ? -5.742 22.359 20.359 1 90.06 77 SER B O 1
ATOM 1975 N N . SER B 1 78 ? -7.453 20.938 20.172 1 93.38 78 SER B N 1
ATOM 1976 C CA . SER B 1 78 ? -6.68 19.812 20.672 1 93.38 78 SER B CA 1
ATOM 1977 C C . SER B 1 78 ? -6.863 18.578 19.797 1 93.38 78 SER B C 1
ATOM 1979 O O . SER B 1 78 ? -7.965 18.312 19.297 1 93.38 78 SER B O 1
ATOM 1981 N N . VAL B 1 79 ? -5.766 17.891 19.562 1 96.81 79 VAL B N 1
ATOM 1982 C CA . VAL B 1 79 ? -5.75 16.672 18.75 1 96.81 79 VAL B CA 1
ATOM 1983 C C . VAL B 1 79 ? -4.73 15.688 19.312 1 96.81 79 VAL B C 1
ATOM 1985 O O . VAL B 1 79 ? -3.77 16.094 19.984 1 96.81 79 VAL B O 1
ATOM 1988 N N . ASP B 1 80 ? -4.977 14.422 19 1 97.19 80 ASP B N 1
ATOM 1989 C CA . ASP B 1 80 ? -4.09 13.398 19.547 1 97.19 80 ASP B CA 1
ATOM 1990 C C . ASP B 1 80 ? -2.818 13.273 18.703 1 97.19 80 ASP B C 1
ATOM 1992 O O . ASP B 1 80 ? -1.772 12.859 19.219 1 97.19 80 ASP B O 1
ATOM 1996 N N . PHE B 1 81 ? -2.869 13.57 17.422 1 97.62 81 PHE B N 1
ATOM 1997 C CA . PHE B 1 81 ? -1.746 13.359 16.531 1 97.62 81 PHE B CA 1
ATOM 1998 C C . PHE B 1 81 ? -1.878 14.227 15.281 1 97.62 81 PHE B C 1
ATOM 2000 O O . PHE B 1 81 ? -2.99 14.555 14.859 1 97.62 81 PHE B O 1
ATOM 2007 N N . ILE B 1 82 ? -0.699 14.672 14.727 1 97.69 82 ILE B N 1
ATOM 2008 C CA . ILE B 1 82 ? -0.688 15.492 13.523 1 97.69 82 ILE B CA 1
ATOM 2009 C C . ILE B 1 82 ? 0.195 14.844 12.461 1 97.69 82 ILE B C 1
ATOM 2011 O O . ILE B 1 82 ? 1.282 14.352 12.766 1 97.69 82 ILE B O 1
ATOM 2015 N N . VAL B 1 83 ? -0.279 14.781 11.281 1 97.75 83 VAL B N 1
ATOM 2016 C CA . VAL B 1 83 ? 0.521 14.391 10.125 1 97.75 83 VAL B CA 1
ATOM 2017 C C . VAL B 1 83 ? 0.817 15.625 9.273 1 97.75 83 VAL B C 1
ATOM 2019 O O . VAL B 1 83 ? -0.1 16.344 8.875 1 97.75 83 VAL B O 1
ATOM 2022 N N . ASP B 1 84 ? 2.066 15.875 9.008 1 96.56 84 ASP B N 1
ATOM 2023 C CA . ASP B 1 84 ? 2.508 17.016 8.211 1 96.56 84 ASP B CA 1
ATOM 2024 C C . ASP B 1 84 ? 2.902 16.578 6.805 1 96.56 84 ASP B C 1
ATOM 2026 O O . ASP B 1 84 ? 3.975 16 6.605 1 96.56 84 ASP B O 1
ATOM 2030 N N . ALA B 1 85 ? 2.084 16.906 5.891 1 96.44 85 ALA B N 1
ATOM 2031 C CA . ALA B 1 85 ? 2.311 16.672 4.469 1 96.44 85 ALA B CA 1
ATOM 2032 C C . ALA B 1 85 ? 2.25 17.969 3.674 1 96.44 85 ALA B C 1
ATOM 2034 O O . ALA B 1 85 ? 1.697 18.016 2.572 1 96.44 85 ALA B O 1
ATOM 2035 N N . LEU B 1 86 ? 2.861 19.047 4.137 1 95.5 86 LEU B N 1
ATOM 2036 C CA . LEU B 1 86 ? 2.705 20.406 3.629 1 95.5 86 LEU B CA 1
ATOM 2037 C C . LEU B 1 86 ? 3.695 20.672 2.502 1 95.5 86 LEU B C 1
ATOM 2039 O O . LEU B 1 86 ? 3.438 21.516 1.634 1 95.5 86 LEU B O 1
ATOM 2043 N N . GLU B 1 87 ? 4.844 20.016 2.539 1 92.5 87 GLU B N 1
ATOM 2044 C CA . GLU B 1 87 ? 5.879 20.359 1.567 1 92.5 87 GLU B CA 1
ATOM 2045 C C . GLU B 1 87 ? 6.211 19.156 0.672 1 92.5 87 GLU B C 1
ATOM 2047 O O . GLU B 1 87 ? 6.152 18.016 1.112 1 92.5 87 GLU B O 1
ATOM 2052 N N . SER B 1 88 ? 6.551 19.484 -0.51 1 91.56 88 SER B N 1
ATOM 2053 C CA . SER B 1 88 ? 6.992 18.5 -1.487 1 91.56 88 SER B CA 1
ATOM 2054 C C . SER B 1 88 ? 8.453 18.703 -1.862 1 91.56 88 SER B C 1
ATOM 2056 O O . SER B 1 88 ? 9.102 19.625 -1.368 1 91.56 88 SER B O 1
ATOM 2058 N N . HIS B 1 89 ? 8.953 17.875 -2.699 1 88.69 89 HIS B N 1
ATOM 2059 C CA . HIS B 1 89 ? 10.336 17.969 -3.15 1 88.69 89 HIS B CA 1
ATOM 2060 C C . HIS B 1 89 ? 10.477 18.984 -4.273 1 88.69 89 HIS B C 1
ATOM 2062 O O . HIS B 1 89 ? 11.594 19.297 -4.695 1 88.69 89 HIS B O 1
ATOM 2068 N N . GLU B 1 90 ? 9.32 19.453 -4.684 1 86.88 90 GLU B N 1
ATOM 2069 C CA . GLU B 1 90 ? 9.359 20.516 -5.684 1 86.88 90 GLU B CA 1
ATOM 2070 C C . GLU B 1 90 ? 9.5 21.891 -5.023 1 86.88 90 GLU B C 1
ATOM 2072 O O . GLU B 1 90 ? 9.281 22.031 -3.816 1 86.88 90 GLU B O 1
ATOM 2077 N N . ASN B 1 91 ? 9.898 22.875 -5.82 1 82.19 91 ASN B N 1
ATOM 2078 C CA . ASN B 1 91 ? 10.023 24.219 -5.301 1 82.19 91 ASN B CA 1
ATOM 2079 C C . ASN B 1 91 ? 8.68 24.766 -4.812 1 82.19 91 ASN B C 1
ATOM 2081 O O . ASN B 1 91 ? 7.684 24.719 -5.539 1 82.19 91 ASN B O 1
ATOM 2085 N N . THR B 1 92 ? 8.82 25.188 -3.621 1 83 92 THR B N 1
ATOM 2086 C CA . THR B 1 92 ? 7.621 25.766 -3.033 1 83 92 THR B CA 1
ATOM 2087 C C . THR B 1 92 ? 7.301 27.109 -3.68 1 83 92 THR B C 1
ATOM 2089 O O . THR B 1 92 ? 8.141 28.016 -3.709 1 83 92 THR B O 1
ATOM 2092 N N . LYS B 1 93 ? 6.094 27.172 -4.18 1 81.44 93 LYS B N 1
ATOM 2093 C CA . LYS B 1 93 ? 5.66 28.453 -4.734 1 81.44 93 LYS B CA 1
ATOM 2094 C C . LYS B 1 93 ? 5.391 29.469 -3.631 1 81.44 93 LYS B C 1
ATOM 2096 O O . LYS B 1 93 ? 5.039 29.094 -2.51 1 81.44 93 LYS B O 1
ATOM 2101 N N . GLN B 1 94 ? 5.582 30.688 -3.975 1 79.56 94 GLN B N 1
ATOM 2102 C CA . GLN B 1 94 ? 5.422 31.781 -3.023 1 79.56 94 GLN B CA 1
ATOM 2103 C C . GLN B 1 94 ? 4.035 31.766 -2.391 1 79.56 94 GLN B C 1
ATOM 2105 O O . GLN B 1 94 ? 3.891 31.984 -1.186 1 79.56 94 GLN B O 1
ATOM 2110 N N . GLU B 1 95 ? 3.008 31.484 -3.186 1 79.88 95 GLU B N 1
ATOM 2111 C CA . GLU B 1 95 ? 1.627 31.484 -2.713 1 79.88 95 GLU B CA 1
ATOM 2112 C C . GLU B 1 95 ? 1.396 30.375 -1.684 1 79.88 95 GLU B C 1
ATOM 2114 O O . GLU B 1 95 ? 0.477 30.469 -0.865 1 79.88 95 GLU B O 1
ATOM 2119 N N . GLU B 1 96 ? 2.258 29.438 -1.687 1 88.06 96 GLU B N 1
ATOM 2120 C CA . GLU B 1 96 ? 2.096 28.312 -0.776 1 88.06 96 GLU B CA 1
ATOM 2121 C C . GLU B 1 96 ? 2.76 28.578 0.569 1 88.06 96 GLU B C 1
ATOM 2123 O O . GLU B 1 96 ? 2.459 27.922 1.563 1 88.06 96 GLU B O 1
ATOM 2128 N N . LYS B 1 97 ? 3.658 29.562 0.598 1 90.75 97 LYS B N 1
ATOM 2129 C CA . LYS B 1 97 ? 4.43 29.828 1.809 1 90.75 97 LYS B CA 1
ATOM 2130 C C . LYS B 1 97 ? 3.527 30.281 2.951 1 90.75 97 LYS B C 1
ATOM 2132 O O . LYS B 1 97 ? 3.693 29.844 4.094 1 90.75 97 LYS B O 1
ATOM 2137 N N . ALA B 1 98 ? 2.619 31.156 2.59 1 93.31 98 ALA B N 1
ATOM 2138 C CA . ALA B 1 98 ? 1.699 31.641 3.617 1 93.31 98 ALA B CA 1
ATOM 2139 C C . ALA B 1 98 ? 0.859 30.5 4.18 1 93.31 98 ALA B C 1
ATOM 2141 O O . ALA B 1 98 ? 0.62 30.422 5.387 1 93.31 98 ALA B O 1
ATOM 2142 N N . TRP B 1 99 ? 0.428 29.594 3.348 1 94.62 99 TRP B N 1
ATOM 2143 C CA . TRP B 1 99 ? -0.351 28.422 3.736 1 94.62 99 TRP B CA 1
ATOM 2144 C C . TRP B 1 99 ? 0.449 27.531 4.672 1 94.62 99 TRP B C 1
ATOM 2146 O O . TRP B 1 99 ? -0.032 27.156 5.742 1 94.62 99 TRP B O 1
ATOM 2156 N N . ILE B 1 100 ? 1.635 27.25 4.293 1 94.75 100 ILE B N 1
ATOM 2157 C CA . ILE B 1 100 ? 2.521 26.375 5.059 1 94.75 100 ILE B CA 1
ATOM 2158 C C . ILE B 1 100 ? 2.783 26.984 6.434 1 94.75 100 ILE B C 1
ATOM 2160 O O . ILE B 1 100 ? 2.68 26.297 7.453 1 94.75 100 ILE B O 1
ATOM 2164 N N . THR B 1 101 ? 3.082 28.25 6.422 1 93.44 101 THR B N 1
ATOM 2165 C CA . THR B 1 101 ? 3.395 28.938 7.664 1 93.44 101 THR B CA 1
ATOM 2166 C C . THR B 1 101 ? 2.205 28.906 8.617 1 93.44 101 THR B C 1
ATOM 2168 O O . THR B 1 101 ? 2.359 28.594 9.797 1 93.44 101 THR B O 1
ATOM 2171 N N . SER B 1 102 ? 1.023 29.188 8.109 1 95.12 102 SER B N 1
ATOM 2172 C CA . SER B 1 102 ? -0.184 29.219 8.93 1 95.12 102 SER B CA 1
ATOM 2173 C C . SER B 1 102 ? -0.487 27.828 9.508 1 95.12 102 SER B C 1
ATOM 2175 O O . SER B 1 102 ? -0.808 27.703 10.695 1 95.12 102 SER B O 1
ATOM 2177 N N . ALA B 1 103 ? -0.446 26.844 8.727 1 95.88 103 ALA B N 1
ATOM 2178 C CA . ALA B 1 103 ? -0.723 25.469 9.156 1 95.88 103 ALA B CA 1
ATOM 2179 C C . ALA B 1 103 ? 0.26 25.031 10.234 1 95.88 103 ALA B C 1
ATOM 2181 O O . ALA B 1 103 ? -0.136 24.422 11.234 1 95.88 103 ALA B O 1
ATOM 2182 N N . ARG B 1 104 ? 1.501 25.328 10.047 1 93.62 104 ARG B N 1
ATOM 2183 C CA . ARG B 1 104 ? 2.512 24.891 11.008 1 93.62 104 ARG B CA 1
ATOM 2184 C C . ARG B 1 104 ? 2.398 25.672 12.312 1 93.62 104 ARG B C 1
ATOM 2186 O O . ARG B 1 104 ? 2.672 25.125 13.391 1 93.62 104 ARG B O 1
ATOM 2193 N N . GLN B 1 105 ? 2.092 26.922 12.18 1 93.25 105 GLN B N 1
ATOM 2194 C CA . GLN B 1 105 ? 1.846 27.688 13.406 1 93.25 105 GLN B CA 1
ATOM 2195 C C . GLN B 1 105 ? 0.762 27.031 14.25 1 93.25 105 GLN B C 1
ATOM 2197 O O . GLN B 1 105 ? 0.905 26.906 15.477 1 93.25 105 GLN B O 1
ATOM 2202 N N . TRP B 1 106 ? -0.294 26.641 13.633 1 96.06 106 TRP B N 1
ATOM 2203 C CA . TRP B 1 106 ? -1.339 25.906 14.352 1 96.06 106 TRP B CA 1
ATOM 2204 C C . TRP B 1 106 ? -0.787 24.641 14.977 1 96.06 106 TRP B C 1
ATOM 2206 O O . TRP B 1 106 ? -1.065 24.344 16.141 1 96.06 106 TRP B O 1
ATOM 2216 N N . ALA B 1 107 ? -0.078 23.844 14.211 1 95.19 107 ALA B N 1
ATOM 2217 C CA . ALA B 1 107 ? 0.484 22.578 14.695 1 95.19 107 ALA B CA 1
ATOM 2218 C C . ALA B 1 107 ? 1.332 22.797 15.945 1 95.19 107 ALA B C 1
ATOM 2220 O O . ALA B 1 107 ? 1.272 22.016 16.891 1 95.19 107 ALA B O 1
ATOM 2221 N N . ASN B 1 108 ? 2.113 23.844 15.938 1 91.38 108 ASN B N 1
ATOM 2222 C CA . ASN B 1 108 ? 2.982 24.156 17.062 1 91.38 108 ASN B CA 1
ATOM 2223 C C . ASN B 1 108 ? 2.174 24.469 18.328 1 91.38 108 ASN B C 1
ATOM 2225 O O . ASN B 1 108 ? 2.615 24.172 19.438 1 91.38 108 ASN B O 1
ATOM 2229 N N . GLN B 1 109 ? 1.051 25 18.125 1 93.12 109 GLN B N 1
ATOM 2230 C CA . GLN B 1 109 ? 0.204 25.375 19.266 1 93.12 109 GLN B CA 1
ATOM 2231 C C . GLN B 1 109 ? -0.568 24.172 19.797 1 93.12 109 GLN B C 1
ATOM 2233 O O . GLN B 1 109 ? -0.932 24.141 20.969 1 93.12 109 GLN B O 1
ATOM 2238 N N . ALA B 1 110 ? -0.876 23.188 19.016 1 93 110 ALA B N 1
ATOM 2239 C CA . ALA B 1 110 ? -1.698 22.031 19.359 1 93 110 ALA B CA 1
ATOM 2240 C C . ALA B 1 110 ? -0.956 21.094 20.312 1 93 110 ALA B C 1
ATOM 2242 O O . ALA B 1 110 ? -1.572 20.266 20.984 1 93 110 ALA B O 1
ATOM 2243 N N . LYS B 1 111 ? 0.326 21.172 20.531 1 89.5 111 LYS B N 1
ATOM 2244 C CA . LYS B 1 111 ? 1.159 20.391 21.438 1 89.5 111 LYS B CA 1
ATOM 2245 C C . LYS B 1 111 ? 0.948 18.891 21.25 1 89.5 111 LYS B C 1
ATOM 2247 O O . LYS B 1 111 ? 0.885 18.141 22.219 1 89.5 111 LYS B O 1
ATOM 2252 N N . ALA B 1 112 ? 0.575 18.422 20.125 1 95 112 ALA B N 1
ATOM 2253 C CA . ALA B 1 112 ? 0.479 17 19.75 1 95 112 ALA B CA 1
ATOM 2254 C C . ALA B 1 112 ? 1.718 16.562 18.969 1 95 112 ALA B C 1
ATOM 2256 O O . ALA B 1 112 ? 2.379 17.359 18.328 1 95 112 ALA B O 1
ATOM 2257 N N . PRO B 1 113 ? 2.072 15.234 19.109 1 95.44 113 PRO B N 1
ATOM 2258 C CA . PRO B 1 113 ? 3.17 14.75 18.281 1 95.44 113 PRO B CA 1
ATOM 2259 C C . PRO B 1 113 ? 2.895 14.922 16.781 1 95.44 113 PRO B C 1
ATOM 2261 O O . PRO B 1 113 ? 1.753 14.766 16.344 1 95.44 113 PRO B O 1
ATOM 2264 N N . VAL B 1 114 ? 4.02 15.227 16.062 1 95.44 114 VAL B N 1
ATOM 2265 C CA . VAL B 1 114 ? 3.906 15.5 14.625 1 95.44 114 VAL B CA 1
ATOM 2266 C C . VAL B 1 114 ? 4.754 14.5 13.844 1 95.44 114 VAL B C 1
ATOM 2268 O O . VAL B 1 114 ? 5.941 14.32 14.133 1 95.44 114 VAL B O 1
ATOM 2271 N N . LEU B 1 115 ? 4.113 13.82 12.906 1 95.12 115 LEU B N 1
ATOM 2272 C CA . LEU B 1 115 ? 4.801 13 11.914 1 95.12 115 LEU B CA 1
ATOM 2273 C C . LEU B 1 115 ? 4.895 13.734 10.578 1 95.12 115 LEU B C 1
ATOM 2275 O O . LEU B 1 115 ? 3.871 14.102 10 1 95.12 115 LEU B O 1
ATOM 2279 N N . CYS B 1 116 ? 6.074 13.914 10.102 1 93.44 116 CYS B N 1
ATOM 2280 C CA . CYS B 1 116 ? 6.27 14.531 8.797 1 93.44 116 CYS B CA 1
ATOM 2281 C C . CYS B 1 116 ? 6.461 13.469 7.715 1 93.44 116 CYS B C 1
ATOM 2283 O O . CYS B 1 116 ? 7.273 12.555 7.875 1 93.44 116 CYS B O 1
ATOM 2285 N N . LEU B 1 117 ? 5.723 13.703 6.621 1 93.06 117 LEU B N 1
ATOM 2286 C CA . LEU B 1 117 ? 5.777 12.734 5.535 1 93.06 117 LEU B CA 1
ATOM 2287 C C . LEU B 1 117 ? 6.734 13.195 4.441 1 93.06 117 LEU B C 1
ATOM 2289 O O . LEU B 1 117 ? 6.484 14.203 3.773 1 93.06 117 LEU B O 1
ATOM 2293 N N . ASP B 1 118 ? 7.785 12.516 4.297 1 89.62 118 ASP B N 1
ATOM 2294 C CA . ASP B 1 118 ? 8.742 12.664 3.209 1 89.62 118 ASP B CA 1
ATOM 2295 C C . ASP B 1 118 ? 9.094 14.133 2.977 1 89.62 118 ASP B C 1
ATOM 2297 O O . ASP B 1 118 ? 8.93 14.648 1.869 1 89.62 118 ASP B O 1
ATOM 2301 N N . PRO B 1 119 ? 9.648 14.734 3.912 1 87.75 119 PRO B N 1
ATOM 2302 C CA . PRO B 1 119 ? 10.016 16.141 3.76 1 87.75 119 PRO B CA 1
ATOM 2303 C C . PRO B 1 119 ? 11.188 16.359 2.807 1 87.75 119 PRO B C 1
ATOM 2305 O O . PRO B 1 119 ? 12.023 15.469 2.652 1 87.75 119 PRO B O 1
ATOM 2308 N N . PRO B 1 120 ? 11.156 17.516 2.152 1 85.38 120 PRO B N 1
ATOM 2309 C CA . PRO B 1 120 ? 12.359 17.859 1.389 1 85.38 120 PRO B CA 1
ATOM 2310 C C . PRO B 1 120 ? 13.57 18.141 2.281 1 85.38 120 PRO B C 1
ATOM 2312 O O . PRO B 1 120 ? 13.414 18.359 3.484 1 85.38 120 PRO B O 1
ATOM 2315 N N . PRO B 1 121 ? 14.758 18.047 1.709 1 77.06 121 PRO B N 1
ATOM 2316 C CA . PRO B 1 121 ? 15.961 18.281 2.516 1 77.06 121 PRO B CA 1
ATOM 2317 C C . PRO B 1 121 ? 15.953 19.641 3.205 1 77.06 121 PRO B C 1
ATOM 2319 O O . PRO B 1 121 ? 16.5 19.781 4.301 1 77.06 121 PRO B O 1
ATOM 2322 N N . ASN B 1 122 ? 15.352 20.625 2.609 1 74.81 122 ASN B N 1
ATOM 2323 C CA . ASN B 1 122 ? 15.352 21.969 3.164 1 74.81 122 ASN B CA 1
ATOM 2324 C C . ASN B 1 122 ? 14.055 22.266 3.906 1 74.81 122 ASN B C 1
ATOM 2326 O O . ASN B 1 122 ? 13.648 23.422 4.012 1 74.81 122 ASN B O 1
ATOM 2330 N N . CYS B 1 123 ? 13.508 21.141 4.324 1 75.94 123 CYS B N 1
ATOM 2331 C CA . CYS B 1 123 ? 12.242 21.328 5.023 1 75.94 123 CYS B CA 1
ATOM 2332 C C . CYS B 1 123 ? 12.398 22.281 6.195 1 75.94 123 CYS B C 1
ATOM 2334 O O . CYS B 1 123 ? 13.367 22.188 6.957 1 75.94 123 CYS B O 1
ATOM 2336 N N . SER B 1 124 ? 11.508 23.25 6.234 1 61.38 124 SER B N 1
ATOM 2337 C CA . SER B 1 124 ? 11.594 24.375 7.148 1 61.38 124 SER B CA 1
ATOM 2338 C C . SER B 1 124 ? 11.219 23.969 8.57 1 61.38 124 SER B C 1
ATOM 2340 O O . SER B 1 124 ? 11.453 24.719 9.516 1 61.38 124 SER B O 1
ATOM 2342 N N . SER B 1 125 ? 10.539 22.781 8.664 1 61.5 125 SER B N 1
ATOM 2343 C CA . SER B 1 125 ? 9.93 22.5 9.961 1 61.5 125 SER B CA 1
ATOM 2344 C C . SER B 1 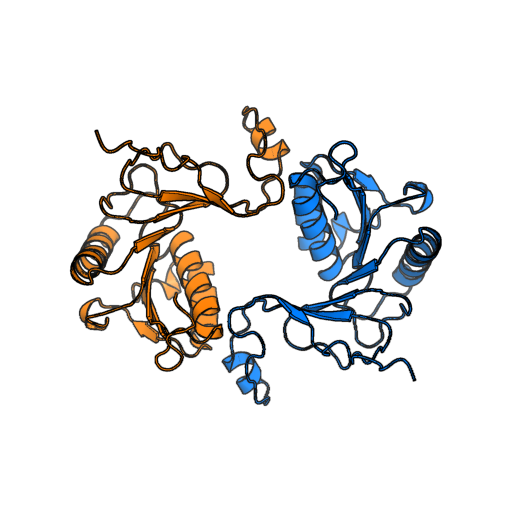125 ? 10.953 21.938 10.938 1 61.5 125 SER B C 1
ATOM 2346 O O . SER B 1 125 ? 11.672 20.984 10.609 1 61.5 125 SER B O 1
ATOM 2348 N N . THR B 1 126 ? 11.094 22.641 12.07 1 59.28 126 THR B N 1
ATOM 2349 C CA . THR B 1 126 ? 12.109 22.312 13.062 1 59.28 126 THR B CA 1
ATOM 2350 C C . THR B 1 126 ? 11.5 21.484 14.195 1 59.28 126 THR B C 1
ATOM 2352 O O . THR B 1 126 ? 12.219 20.953 15.047 1 59.28 126 THR B O 1
ATOM 2355 N N . GLU B 1 127 ? 10.32 21.156 14.109 1 74 127 GLU B N 1
ATOM 2356 C CA . GLU B 1 127 ? 9.828 20.594 15.359 1 74 127 GLU B CA 1
ATOM 2357 C C . GLU B 1 127 ? 9.039 19.312 15.109 1 74 127 GLU B C 1
ATOM 2359 O O . GLU B 1 127 ? 8.086 19 15.828 1 74 127 GLU B O 1
ATOM 2364 N N . HIS B 1 128 ? 9.516 18.5 14.219 1 85.06 128 HIS B N 1
ATOM 2365 C CA . HIS B 1 128 ? 8.828 17.234 13.992 1 85.06 128 HIS B CA 1
ATOM 2366 C C . HIS B 1 128 ? 9.305 16.172 14.969 1 85.06 128 HIS B C 1
ATOM 2368 O O . HIS B 1 128 ? 10.484 16.109 15.305 1 85.06 128 HIS B O 1
ATOM 2374 N N . ASN B 1 129 ? 8.344 15.43 15.453 1 90.56 129 ASN B N 1
ATOM 2375 C CA . ASN B 1 129 ? 8.672 14.312 16.328 1 90.56 129 ASN B CA 1
ATOM 2376 C C . ASN B 1 129 ? 9.125 13.086 15.539 1 90.56 129 ASN B C 1
ATOM 2378 O O . ASN B 1 129 ? 10.008 12.352 15.984 1 90.56 129 ASN B O 1
ATOM 2382 N N . PHE B 1 130 ? 8.508 12.961 14.406 1 91.12 130 PHE B N 1
ATOM 2383 C CA . PHE B 1 130 ? 8.797 11.812 13.555 1 91.12 130 PHE B CA 1
ATOM 2384 C C . PHE B 1 130 ? 8.891 12.234 12.094 1 91.12 130 PHE B C 1
ATOM 2386 O O . PHE B 1 130 ? 8.188 13.148 11.656 1 91.12 130 PHE B O 1
ATOM 2393 N N . ILE B 1 131 ? 9.758 11.57 11.391 1 90.44 131 ILE B N 1
ATOM 2394 C CA . ILE B 1 131 ? 9.836 11.711 9.938 1 90.44 131 ILE B CA 1
ATOM 2395 C C . ILE B 1 131 ? 9.727 10.336 9.281 1 90.44 131 ILE B C 1
ATOM 2397 O O . ILE B 1 131 ? 10.352 9.375 9.734 1 90.44 131 ILE B O 1
ATOM 2401 N N . LEU B 1 132 ? 8.859 10.234 8.359 1 91.81 132 LEU B N 1
ATOM 2402 C CA . LEU B 1 132 ? 8.75 9.031 7.539 1 91.81 132 LEU B CA 1
ATOM 2403 C C . LEU B 1 132 ? 9.148 9.32 6.098 1 91.81 132 LEU B C 1
ATOM 2405 O O . LEU B 1 132 ? 8.57 10.195 5.453 1 91.81 132 LEU B O 1
ATOM 2409 N N . SER B 1 133 ? 10.117 8.648 5.613 1 89.69 133 SER B N 1
ATOM 2410 C CA . SER B 1 133 ? 10.594 8.828 4.246 1 89.69 133 SER B CA 1
ATOM 2411 C C . SER B 1 133 ? 10.648 7.504 3.5 1 89.69 133 SER B C 1
ATOM 2413 O O . SER B 1 133 ? 10.984 6.469 4.082 1 89.69 133 SER B O 1
ATOM 2415 N N . PRO B 1 134 ? 10.305 7.664 2.158 1 87.44 134 PRO B N 1
ATOM 2416 C CA . PRO B 1 134 ? 10.5 6.449 1.366 1 87.44 134 PRO B CA 1
ATOM 2417 C C . PRO B 1 134 ? 11.969 6.16 1.067 1 87.44 134 PRO B C 1
ATOM 2419 O O . PRO B 1 134 ? 12.75 7.09 0.854 1 87.44 134 PRO B O 1
ATOM 2422 N N . ALA B 1 135 ? 12.43 4.832 1.047 1 76.06 135 ALA B N 1
ATOM 2423 C CA . ALA B 1 135 ? 13.719 4.297 0.627 1 76.06 135 ALA B CA 1
ATOM 2424 C C . ALA B 1 135 ? 14.859 4.922 1.432 1 76.06 135 ALA B C 1
ATOM 2426 O O . ALA B 1 135 ? 15.133 4.504 2.559 1 76.06 135 ALA B O 1
ATOM 2427 N N . LEU B 1 136 ? 15.578 6.047 0.907 1 67.88 136 LEU B N 1
ATOM 2428 C CA . LEU B 1 136 ? 16.719 6.633 1.585 1 67.88 136 LEU B CA 1
ATOM 2429 C C . LEU B 1 136 ? 16.484 8.102 1.9 1 67.88 136 LEU B C 1
ATOM 2431 O O . LEU B 1 136 ? 16.156 8.891 1.005 1 67.88 136 LEU B O 1
ATOM 2435 N N . PRO B 1 137 ? 16.281 8.203 3.33 1 61.28 137 PRO B N 1
ATOM 2436 C CA . PRO B 1 137 ? 16.094 9.617 3.654 1 61.28 137 PRO B CA 1
ATOM 2437 C C . PRO B 1 137 ? 17.281 10.477 3.232 1 61.28 137 PRO B C 1
ATOM 2439 O O . PRO B 1 137 ? 18.422 9.984 3.148 1 61.28 137 PRO B O 1
ATOM 2442 N N . PHE B 1 138 ? 16.812 11.625 2.738 1 59.25 138 PHE B N 1
ATOM 2443 C CA . PHE B 1 138 ? 17.875 12.625 2.635 1 59.25 138 PHE B CA 1
ATOM 2444 C C . PHE B 1 138 ? 18.562 12.828 3.982 1 59.25 138 PHE B C 1
ATOM 2446 O O . PHE B 1 138 ? 17.984 12.516 5.027 1 59.25 138 PHE B O 1
ATOM 2453 N N . ALA B 1 139 ? 19.734 13.156 3.969 1 54.59 139 ALA B N 1
ATOM 2454 C CA . ALA B 1 139 ? 20.578 13.414 5.133 1 54.59 139 ALA B CA 1
ATOM 2455 C C . ALA B 1 139 ? 19.859 14.289 6.152 1 54.59 139 ALA B C 1
ATOM 2457 O O . ALA B 1 139 ? 19.75 15.5 5.973 1 54.59 139 ALA B O 1
ATOM 2458 N N . PHE B 1 140 ? 18.734 13.688 6.586 1 58.44 140 PHE B N 1
ATOM 2459 C CA . PHE B 1 140 ? 18.172 14.445 7.691 1 58.44 140 PHE B CA 1
ATOM 2460 C C . PHE B 1 140 ? 18.875 14.102 9 1 58.44 140 PHE B C 1
ATOM 2462 O O . PHE B 1 140 ? 19.078 12.93 9.312 1 58.44 140 PHE B O 1
ATOM 2469 N N . ARG B 1 141 ? 19.688 15.031 9.492 1 57.09 141 ARG B N 1
ATOM 2470 C CA . ARG B 1 141 ? 20.297 14.812 10.797 1 57.09 141 ARG B CA 1
ATOM 2471 C C . ARG B 1 141 ? 19.578 15.625 11.875 1 57.09 141 ARG B C 1
ATOM 2473 O O . ARG B 1 141 ? 19.391 16.828 11.711 1 57.09 141 ARG B O 1
ATOM 2480 N N . SER B 1 142 ? 18.578 15 12.461 1 60.91 142 SER B N 1
ATOM 2481 C CA . SER B 1 142 ? 18.094 15.672 13.664 1 60.91 142 SER B CA 1
ATOM 2482 C C . SER B 1 142 ? 18.125 14.742 14.867 1 60.91 142 SER B C 1
ATOM 2484 O O . SER B 1 142 ? 17.766 13.562 14.766 1 60.91 142 SER B O 1
ATOM 2486 N N . ASP B 1 143 ? 18.75 15.258 15.898 1 62.66 143 ASP B N 1
ATOM 2487 C CA . ASP B 1 143 ? 18.828 14.484 17.141 1 62.66 143 ASP B CA 1
ATOM 2488 C C . ASP B 1 143 ? 17.484 14.445 17.859 1 62.66 143 ASP B C 1
ATOM 2490 O O . ASP B 1 143 ? 17.281 13.633 18.766 1 62.66 143 ASP B O 1
ATOM 2494 N N . LYS B 1 144 ? 16.562 15.242 17.484 1 73 144 LYS B N 1
ATOM 2495 C CA . LYS B 1 144 ? 15.312 15.305 18.219 1 73 144 LYS B CA 1
ATOM 2496 C C . LYS B 1 144 ? 14.18 14.625 17.453 1 73 144 LYS B C 1
ATOM 2498 O O . LYS B 1 144 ? 13.078 14.453 17.984 1 73 144 LYS B O 1
ATOM 2503 N N . CYS B 1 145 ? 14.508 14.188 16.312 1 82.44 145 CYS B N 1
ATOM 2504 C CA . CYS B 1 145 ? 13.477 13.617 15.453 1 82.44 145 CYS B CA 1
ATOM 2505 C C . CYS B 1 145 ? 13.773 12.156 15.141 1 82.44 145 CYS B C 1
ATOM 2507 O O . CYS B 1 145 ? 14.906 11.805 14.812 1 82.44 145 CYS B O 1
ATOM 2509 N N . SER B 1 146 ? 12.75 11.312 15.438 1 87.62 146 SER B N 1
ATOM 2510 C CA . SER B 1 146 ? 12.875 9.914 15.031 1 87.62 146 SER B CA 1
ATOM 2511 C C . SER B 1 146 ? 12.617 9.75 13.531 1 87.62 146 SER B C 1
ATOM 2513 O O . SER B 1 146 ? 11.523 10.039 13.055 1 87.62 146 SER B O 1
ATOM 2515 N N . ILE B 1 147 ? 13.625 9.352 12.891 1 87.88 147 ILE B N 1
ATOM 2516 C CA . ILE B 1 147 ? 13.523 9.211 11.445 1 87.88 147 ILE B CA 1
ATOM 2517 C C . ILE B 1 147 ? 13.273 7.75 11.078 1 87.88 147 ILE B C 1
ATOM 2519 O O . ILE B 1 147 ? 14.016 6.863 11.508 1 87.88 147 ILE B O 1
ATOM 2523 N N . HIS B 1 148 ? 12.219 7.543 10.359 1 90.56 148 HIS B N 1
ATOM 2524 C CA . HIS B 1 148 ? 11.867 6.215 9.875 1 90.56 148 HIS B CA 1
ATOM 2525 C C . HIS B 1 148 ? 11.867 6.164 8.352 1 90.56 148 HIS B C 1
ATOM 2527 O O . HIS B 1 148 ? 11.492 7.137 7.691 1 90.56 148 HIS B O 1
ATOM 2533 N N . VAL B 1 149 ? 12.328 4.992 7.902 1 90.88 149 VAL B N 1
ATOM 2534 C CA . VAL B 1 149 ? 12.305 4.762 6.461 1 90.88 149 VAL B CA 1
ATOM 2535 C C . VAL B 1 149 ? 11.367 3.602 6.137 1 90.88 149 VAL B C 1
ATOM 2537 O O . VAL B 1 149 ? 11.32 2.609 6.871 1 90.88 149 VAL B O 1
ATOM 2540 N N . CYS B 1 150 ? 10.648 3.764 5.09 1 92.38 150 CYS B N 1
ATOM 2541 C CA . CYS B 1 150 ? 9.727 2.707 4.688 1 92.38 150 CYS B CA 1
ATOM 2542 C C . CYS B 1 150 ? 10.102 2.15 3.318 1 92.38 150 CYS B C 1
ATOM 2544 O O . CYS B 1 150 ? 10.555 2.891 2.443 1 92.38 150 CYS B O 1
ATOM 2546 N N . ASP B 1 151 ? 9.953 0.855 3.113 1 90.44 151 ASP B N 1
ATOM 2547 C CA . ASP B 1 151 ? 10.172 0.179 1.84 1 90.44 151 ASP B CA 1
ATOM 2548 C C . ASP B 1 151 ? 8.945 0.283 0.939 1 90.44 151 ASP B C 1
ATOM 2550 O O . ASP B 1 151 ? 7.922 -0.349 1.204 1 90.44 151 ASP B O 1
ATOM 2554 N N . ILE B 1 152 ? 9.055 1.047 -0.082 1 89.81 152 ILE B N 1
ATOM 2555 C CA . ILE B 1 152 ? 7.918 1.201 -0.982 1 89.81 152 ILE B CA 1
ATOM 2556 C C . ILE B 1 152 ? 8.078 0.269 -2.182 1 89.81 152 ILE B C 1
ATOM 2558 O O . ILE B 1 152 ? 7.363 0.399 -3.178 1 89.81 152 ILE B O 1
ATOM 2562 N N . GLY B 1 153 ? 9.102 -0.613 -2.215 1 92.19 153 GLY B N 1
ATOM 2563 C CA . GLY B 1 153 ? 9.258 -1.645 -3.227 1 92.19 153 GLY B CA 1
ATOM 2564 C C . GLY B 1 153 ? 10.156 -1.224 -4.375 1 92.19 153 GLY B C 1
ATOM 2565 O O . GLY B 1 153 ? 10.016 -1.722 -5.496 1 92.19 153 GLY B O 1
ATOM 2566 N N . ILE B 1 154 ? 11.016 -0.293 -4.164 1 91.81 154 ILE B N 1
ATOM 2567 C CA . ILE B 1 154 ? 11.961 0.095 -5.207 1 91.81 154 ILE B CA 1
ATOM 2568 C C . ILE B 1 154 ? 12.969 -1.029 -5.434 1 91.81 154 ILE B C 1
ATOM 2570 O O . ILE B 1 154 ? 13.688 -1.421 -4.512 1 91.81 154 ILE B O 1
ATOM 2574 N N . PRO B 1 155 ? 12.992 -1.483 -6.648 1 93.94 155 PRO B N 1
ATOM 2575 C CA . PRO B 1 155 ? 13.938 -2.572 -6.91 1 93.94 155 PRO B CA 1
ATOM 2576 C C . PRO B 1 155 ? 15.391 -2.139 -6.758 1 93.94 155 PRO B C 1
ATOM 2578 O O . PRO B 1 155 ? 15.734 -0.993 -7.066 1 93.94 155 PRO B O 1
ATOM 2581 N N . LYS B 1 156 ? 16.266 -3.082 -6.406 1 90.38 156 LYS B N 1
ATOM 2582 C CA . LYS B 1 156 ? 17.688 -2.83 -6.211 1 90.38 156 LYS B CA 1
ATOM 2583 C C . LYS B 1 156 ? 18.344 -2.311 -7.492 1 90.38 156 LYS B C 1
ATOM 2585 O O . LYS B 1 156 ? 19.25 -1.477 -7.441 1 90.38 156 LYS B O 1
ATOM 2590 N N . GLY B 1 157 ? 17.859 -2.773 -8.594 1 92.81 157 GLY B N 1
ATOM 2591 C CA . GLY B 1 157 ? 18.422 -2.385 -9.875 1 92.81 157 GLY B CA 1
ATOM 2592 C C . GLY B 1 157 ? 18.25 -0.907 -10.18 1 92.81 157 GLY B C 1
ATOM 2593 O O . GLY B 1 157 ? 19.031 -0.333 -10.945 1 92.81 157 GLY B O 1
ATOM 2594 N N . VAL B 1 158 ? 17.234 -0.295 -9.648 1 91.69 158 VAL B N 1
ATOM 2595 C CA . VAL B 1 158 ? 17.016 1.135 -9.844 1 91.69 158 VAL B CA 1
ATOM 2596 C C . VAL B 1 158 ? 18.188 1.918 -9.234 1 91.69 158 VAL B C 1
ATOM 2598 O O . VAL B 1 158 ? 18.672 2.871 -9.844 1 91.69 158 VAL B O 1
ATOM 2601 N N . PHE B 1 159 ? 18.672 1.512 -8.07 1 88.31 159 PHE B N 1
ATOM 2602 C CA . PHE B 1 159 ? 19.797 2.158 -7.406 1 88.31 159 PHE B CA 1
ATOM 2603 C C . PHE B 1 159 ? 21.094 1.929 -8.18 1 88.31 159 PHE B C 1
ATOM 2605 O O . PHE B 1 159 ? 21.891 2.852 -8.359 1 88.31 159 PHE B O 1
ATOM 2612 N N . LEU B 1 160 ? 21.188 0.676 -8.602 1 89.69 160 LEU B N 1
ATOM 2613 C CA . LEU B 1 160 ? 22.375 0.345 -9.375 1 89.69 160 LEU B CA 1
ATOM 2614 C C . LEU B 1 160 ? 22.453 1.192 -10.641 1 89.69 160 LEU B C 1
ATOM 2616 O O . LEU B 1 160 ? 23.516 1.723 -10.977 1 89.69 160 LEU B O 1
ATOM 2620 N N . ASN B 1 161 ? 21.359 1.331 -11.312 1 91.19 161 ASN B N 1
ATOM 2621 C CA . ASN B 1 161 ? 21.297 2.143 -12.523 1 91.19 161 ASN B CA 1
ATOM 2622 C C . ASN B 1 161 ? 21.625 3.605 -12.234 1 91.19 161 ASN B C 1
ATOM 2624 O O . ASN B 1 161 ? 22.109 4.32 -13.109 1 91.19 161 ASN B O 1
ATOM 2628 N N . ALA B 1 162 ? 21.375 4.047 -10.992 1 88 162 ALA B N 1
ATOM 2629 C CA . ALA B 1 162 ? 21.656 5.418 -10.586 1 88 162 ALA B CA 1
ATOM 2630 C C . ALA B 1 162 ? 23.109 5.555 -10.109 1 88 162 ALA B C 1
ATOM 2632 O O . ALA B 1 162 ? 23.516 6.633 -9.672 1 88 162 ALA B O 1
ATOM 2633 N N . GLY B 1 163 ? 23.828 4.426 -10.07 1 89.12 163 GLY B N 1
ATOM 2634 C CA . GLY B 1 163 ? 25.234 4.457 -9.695 1 89.12 163 GLY B CA 1
ATOM 2635 C C . GLY B 1 163 ? 25.453 4.266 -8.211 1 89.12 163 GLY B C 1
ATOM 2636 O O . GLY B 1 163 ? 26.516 4.621 -7.68 1 89.12 163 GLY B O 1
ATOM 2637 N N . CYS B 1 164 ? 24.484 3.828 -7.527 1 85.88 164 CYS B N 1
ATOM 2638 C CA . CYS B 1 164 ? 24.578 3.625 -6.086 1 85.88 164 CYS B CA 1
ATOM 2639 C C . CYS B 1 164 ? 24.656 2.141 -5.746 1 85.88 164 CYS B C 1
ATOM 2641 O O . CYS B 1 164 ? 23.953 1.327 -6.352 1 85.88 164 CYS B O 1
ATOM 2643 N N . THR B 1 165 ? 25.516 1.859 -4.926 1 84.69 165 THR B N 1
ATOM 2644 C CA . THR B 1 165 ? 25.484 0.523 -4.344 1 84.69 165 THR B CA 1
ATOM 2645 C C . THR B 1 165 ? 24.453 0.454 -3.219 1 84.69 165 THR B C 1
ATOM 2647 O O . THR B 1 165 ? 24.531 1.22 -2.256 1 84.69 165 THR B O 1
ATOM 2650 N N . TYR B 1 166 ? 23.562 -0.449 -3.404 1 84.38 166 TYR B N 1
ATOM 2651 C CA . TYR B 1 166 ? 22.453 -0.47 -2.451 1 84.38 166 TYR B CA 1
ATOM 2652 C C . TYR B 1 166 ? 22.312 -1.847 -1.813 1 84.38 166 TYR B C 1
ATOM 2654 O O . TYR B 1 166 ? 22.328 -2.865 -2.51 1 84.38 166 TYR B O 1
ATOM 2662 N N . SER B 1 167 ? 22.312 -1.815 -0.519 1 83.81 167 SER B N 1
ATOM 2663 C CA . SER B 1 167 ? 21.906 -2.969 0.277 1 83.81 167 SER B CA 1
ATOM 2664 C C . SER B 1 167 ? 20.672 -2.652 1.12 1 83.81 167 SER B C 1
ATOM 2666 O O . SER B 1 167 ? 20.641 -1.654 1.843 1 83.81 167 SER B O 1
ATOM 2668 N N . SER B 1 168 ? 19.719 -3.521 0.997 1 83.5 168 SER B N 1
ATOM 2669 C CA . SER B 1 168 ? 18.453 -3.238 1.68 1 83.5 168 SER B CA 1
ATOM 2670 C C . SER B 1 168 ? 18.625 -3.262 3.195 1 83.5 168 SER B C 1
ATOM 2672 O O . SER B 1 168 ? 19.141 -4.234 3.75 1 83.5 168 SER B O 1
ATOM 2674 N N . PRO B 1 169 ? 18.203 -2.23 3.854 1 84.56 169 PRO B N 1
ATOM 2675 C CA . PRO B 1 169 ? 18.281 -2.211 5.316 1 84.56 169 PRO B CA 1
ATOM 2676 C C . PRO B 1 169 ? 17.047 -2.797 5.98 1 84.56 169 PRO B C 1
ATOM 2678 O O . PRO B 1 169 ? 16.969 -2.855 7.211 1 84.56 169 PRO B O 1
ATOM 2681 N N . PHE B 1 170 ? 16.109 -3.367 5.254 1 87.25 170 PHE B N 1
ATOM 2682 C CA . PHE B 1 170 ? 14.781 -3.639 5.773 1 87.25 170 PHE B CA 1
ATOM 2683 C C . PHE B 1 170 ? 14.688 -5.062 6.305 1 87.25 170 PHE B C 1
ATOM 2685 O O . PHE B 1 170 ? 13.898 -5.344 7.211 1 87.25 170 PHE B O 1
ATOM 2692 N N . GLY B 1 171 ? 15.484 -5.98 5.777 1 82.12 171 GLY B N 1
ATOM 2693 C CA . GLY B 1 171 ? 15.266 -7.375 6.145 1 82.12 171 GLY B CA 1
ATOM 2694 C C . GLY B 1 171 ? 13.852 -7.848 5.875 1 82.12 171 GLY B C 1
ATOM 2695 O O . GLY B 1 171 ? 13.375 -7.785 4.742 1 82.12 171 GLY B O 1
ATOM 2696 N N . SER B 1 172 ? 13.109 -8.227 6.934 1 83.38 172 SER B N 1
ATOM 2697 C CA . SER B 1 172 ? 11.734 -8.695 6.781 1 83.38 172 SER B CA 1
ATOM 2698 C C . SER B 1 172 ? 10.734 -7.598 7.109 1 83.38 172 SER B C 1
ATOM 2700 O O . SER B 1 172 ? 9.523 -7.812 7.043 1 83.38 172 SER B O 1
ATOM 2702 N N . LYS B 1 173 ? 11.266 -6.43 7.461 1 87.44 173 LYS B N 1
ATOM 2703 C CA . LYS B 1 173 ? 10.391 -5.336 7.871 1 87.44 173 LYS B CA 1
ATOM 2704 C C . LYS B 1 173 ? 10.109 -4.391 6.703 1 87.44 173 LYS B C 1
ATOM 2706 O O . LYS B 1 173 ? 10.859 -4.367 5.727 1 87.44 173 LYS B O 1
ATOM 2711 N N . PHE B 1 174 ? 9.039 -3.656 6.828 1 90.62 174 PHE B N 1
ATOM 2712 C CA . PHE B 1 174 ? 8.688 -2.695 5.789 1 90.62 174 PHE B CA 1
ATOM 2713 C C . PHE B 1 174 ? 8.945 -1.269 6.266 1 90.62 174 PHE B C 1
ATOM 2715 O O . PHE B 1 174 ? 8.992 -0.34 5.457 1 90.62 174 PHE B O 1
ATOM 2722 N N . VAL B 1 175 ? 9.055 -1.043 7.551 1 91.38 175 VAL B N 1
ATOM 2723 C CA . VAL B 1 175 ? 9.414 0.236 8.156 1 91.38 175 VAL B CA 1
ATOM 2724 C C . VAL B 1 175 ? 10.477 0.022 9.234 1 91.38 175 VAL B C 1
ATOM 2726 O O . VAL B 1 175 ? 10.344 -0.865 10.078 1 91.38 175 VAL B O 1
ATOM 2729 N N . ILE B 1 176 ? 11.531 0.818 9.172 1 89.31 176 ILE B N 1
ATOM 2730 C CA . ILE B 1 176 ? 12.594 0.687 10.164 1 89.31 176 ILE B CA 1
ATOM 2731 C C . ILE B 1 176 ? 13.07 2.07 10.602 1 89.31 176 ILE B C 1
ATOM 2733 O O . ILE B 1 176 ? 12.984 3.031 9.828 1 89.31 176 ILE B O 1
ATOM 2737 N N . PRO B 1 177 ? 13.523 2.203 11.852 1 87 177 PRO B N 1
ATOM 2738 C CA . PRO B 1 177 ? 14.172 3.451 12.25 1 87 177 PRO B CA 1
ATOM 2739 C C . PRO B 1 177 ? 15.578 3.592 11.672 1 87 177 PRO B C 1
ATOM 2741 O O . PRO B 1 177 ? 16.312 2.602 11.562 1 87 177 PRO B O 1
ATOM 2744 N N . LEU B 1 178 ? 16.016 4.652 11.094 1 78.5 178 LEU B N 1
ATOM 2745 C CA . LEU B 1 178 ? 17.344 4.867 10.555 1 78.5 178 LEU B CA 1
ATOM 2746 C C . LEU B 1 178 ? 18.391 4.902 11.672 1 78.5 178 LEU B C 1
ATOM 2748 O O . LEU B 1 178 ? 19.469 4.344 11.531 1 78.5 178 LEU B O 1
ATOM 2752 N N . TYR B 1 179 ? 18.219 5.832 12.688 1 67.12 179 TYR B N 1
ATOM 2753 C CA . TYR B 1 179 ? 19.234 5.938 13.727 1 67.12 179 TYR B CA 1
ATOM 2754 C C . TYR B 1 179 ? 18.781 5.242 15.008 1 67.12 179 TYR B C 1
ATOM 2756 O O . TYR B 1 179 ? 17.609 5.324 15.383 1 67.12 179 TYR B O 1
ATOM 2764 N N . PRO B 1 180 ? 19.625 4.145 15.367 1 53.44 180 PRO B N 1
ATOM 2765 C CA . PRO B 1 180 ? 19.297 3.598 16.688 1 53.44 180 PRO B CA 1
ATOM 2766 C C . PRO B 1 180 ? 19.219 4.676 17.766 1 53.44 180 PRO B C 1
ATOM 2768 O O . PRO B 1 180 ? 19.875 5.707 17.672 1 53.44 180 PRO B O 1
ATOM 2771 N N . ARG B 1 181 ? 18.078 4.746 18.391 1 47.34 181 ARG B N 1
ATOM 2772 C CA . ARG B 1 181 ? 18.047 5.641 19.547 1 47.34 181 ARG B CA 1
ATOM 2773 C C . ARG B 1 181 ? 19.359 5.578 20.312 1 47.34 181 ARG B C 1
ATOM 2775 O O . ARG B 1 181 ? 19.844 4.492 20.656 1 47.34 181 ARG B O 1
ATOM 2782 N N . SER B 1 182 ? 20.297 6.406 20 1 42.06 182 SER B N 1
ATOM 2783 C CA . SER B 1 182 ? 21.438 6.457 20.906 1 42.06 182 SER B CA 1
ATOM 2784 C C . SER B 1 182 ? 20.984 6.43 22.359 1 42.06 182 SER B C 1
ATOM 2786 O O . SER B 1 182 ? 20.062 7.152 22.75 1 42.06 182 SER B O 1
ATOM 2788 N N . ASN B 1 183 ? 21.031 5.293 23 1 40.72 183 ASN B N 1
ATOM 2789 C CA . ASN B 1 183 ? 20.984 5.371 24.453 1 40.72 183 ASN B CA 1
ATOM 2790 C C . ASN B 1 183 ? 21.797 6.547 24.984 1 40.72 183 ASN B C 1
ATOM 2792 O O . ASN B 1 183 ? 23.031 6.527 24.938 1 40.72 183 ASN B O 1
ATOM 2796 N N . ILE B 1 184 ? 21.547 7.812 24.797 1 36.56 184 ILE B N 1
ATOM 2797 C CA . ILE B 1 184 ? 22.219 8.836 25.578 1 36.56 184 ILE B CA 1
ATOM 2798 C C . ILE B 1 184 ? 22.203 8.438 27.062 1 36.56 184 ILE B C 1
ATOM 2800 O O . ILE B 1 184 ? 21.125 8.305 27.656 1 36.56 184 ILE B O 1
ATOM 2804 N N . SER B 1 185 ? 23.203 7.656 27.484 1 32.34 185 SER B N 1
ATOM 2805 C CA . SER B 1 185 ? 23.594 7.516 28.891 1 32.34 185 SER B CA 1
ATOM 2806 C C . SER B 1 185 ? 23.516 8.852 29.625 1 32.34 185 SER B C 1
ATOM 2808 O O . SER B 1 185 ? 24.109 9.844 29.203 1 32.34 185 SER B O 1
ATOM 2810 N N . SER B 1 186 ? 22.391 9.117 30.328 1 31.59 186 SER B N 1
ATOM 2811 C CA . SER B 1 186 ? 22.438 10.086 31.422 1 31.59 186 SER B CA 1
ATOM 2812 C C . SER B 1 186 ? 23.766 10.023 32.156 1 31.59 186 SER B C 1
ATOM 2814 O O . SER B 1 186 ? 24.094 9.016 32.781 1 31.59 186 SER B O 1
ATOM 2816 N N . THR B 1 187 ? 24.859 10.641 31.625 1 24.78 187 THR B N 1
ATOM 2817 C CA . THR B 1 187 ? 25.797 11.086 32.656 1 24.78 187 THR B CA 1
ATOM 2818 C C . THR B 1 187 ? 25.141 12.156 33.531 1 24.78 187 THR B C 1
ATOM 2820 O O . THR B 1 187 ? 24.469 13.055 33.031 1 24.78 187 THR B O 1
#

Nearest PDB structures (foldseek):
  3d3k-assembly1_B  TM=9.109E-01  e=5.285E-17  Homo sapiens
  3d3j-assembly1_A-2  TM=9.224E-01  e=1.198E-16  Homo sapiens
  7phe-assembly1_B  TM=5.309E-01  e=5.117E-02  Streptomyces peucetius
  2rgw-assembly1_A  TM=5.890E-01  e=1.160E-01  unclassified
  1up7-assembly2_E  TM=5.058E-01  e=7.951E-02  Thermotoga maritima MSB8

pLDDT: mean 85.67, std 16.4, range [24.78, 98.75]

Solvent-accessible surface area (backbone atoms only — not comparable to full-atom values): 20908 Å² total; per-residue (Å²): 128,71,70,75,61,74,82,69,64,54,31,37,39,32,38,29,33,64,44,72,38,11,22,50,36,42,47,50,42,36,44,40,25,68,42,60,28,50,27,37,36,38,35,57,77,65,24,60,76,63,30,72,63,33,27,52,32,51,57,50,31,68,30,35,88,42,47,79,41,63,49,74,86,75,50,74,77,68,49,65,32,35,36,41,9,55,46,48,83,59,85,80,52,73,82,48,48,62,53,47,52,53,50,48,53,51,50,65,70,3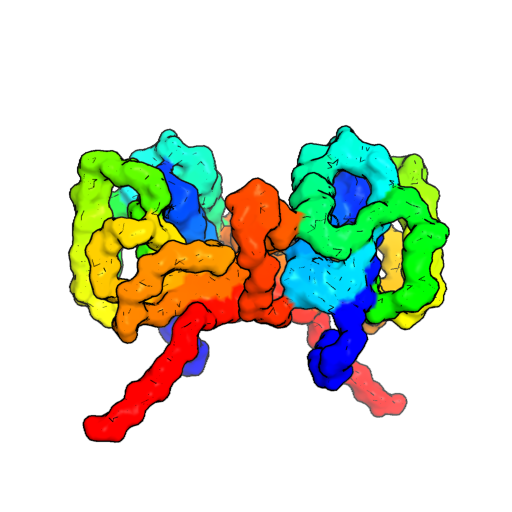6,76,36,58,28,37,30,42,45,64,31,87,78,52,83,76,84,75,44,44,27,36,42,22,66,66,71,65,62,90,70,86,52,96,74,33,50,44,30,28,30,65,82,58,78,35,62,40,60,38,47,76,71,73,38,89,76,74,79,87,46,58,92,48,54,65,45,68,73,64,74,78,70,79,72,71,86,122,128,72,72,76,62,76,80,70,64,54,33,38,40,33,37,28,32,62,46,70,39,10,23,50,35,42,46,50,43,36,45,41,24,69,42,62,28,50,28,36,36,40,35,54,75,65,24,61,76,63,31,72,63,33,26,53,32,49,57,49,32,68,31,35,87,42,45,77,40,61,50,72,87,76,52,74,77,67,47,65,32,34,38,40,9,55,47,48,82,59,84,78,51,74,82,48,48,62,54,49,52,53,50,47,53,51,51,67,69,35,76,36,57,30,38,31,42,46,65,31,87,79,52,83,75,85,75,44,45,26,35,41,21,65,67,70,63,60,89,71,85,51,96,74,35,50,43,31,29,31,65,82,60,77,36,61,40,60,38,46,75,72,72,39,88,76,74,81,87,47,58,91,48,54,64,46,67,72,65,73,76,70,78,73,71,83,120

InterPro domains:
  IPR004443 YjeF N-terminal domain [PF03853] (7-120)
  IPR004443 YjeF N-terminal domain [PS51385] (1-160)
  IPR036652 YjeF N-terminal domain superfamily [G3DSA:3.40.50.10260] (1-180)
  IPR036652 YjeF N-terminal domain superfamily [SSF64153] (3-176)

Foldseek 3Di:
DPCVVVPDAAEEEEEAELDDLRLVSLVVQQVSLVVRHAYEYAYAPCSLVRDVSNVVSVVSSVPGPYYYDHDLVPDDLEGAEYEYSLDDQDDDDPVSVVVNVRNVVSVVRRPHAYEYEADHPVRPDDDHQEYEHEDDRDPPDDLRHFYKYFYPPDDQVVCVVVVHHDDDPAVVHGMDTPDDNPPPPPD/DDCVVVPDAAEEEEEAELDDLRLVSLVVQQVSLVVRHAYEYAYAPCSLVRDVSNVVSVVSSVPGPYYYDHDLVPDDLEGQEYEYSLDDQDDDDPVSVVVNVRNVVSVVRRPHAYEYEAHHPVRPDDDHQEYEHEPDHDPDDDLRHFYKYFYPPDDQVVCVVVVHHDDDPAVVHGMDTPDDNPPPPPD

Organism: Araneus ventricosus (NCBI:txid182803)

Radius of gyration: 23.06 Å; Cα contacts (8 Å, |Δi|>4): 690; chains: 2; bounding box: 53×67×57 Å